Protein AF-0000000084674931 (afdb_homod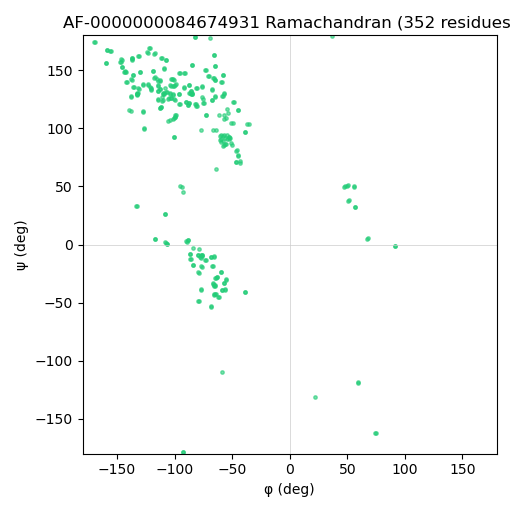imer)

Solvent-accessible surface area (backbone atoms only — not comparable to full-atom values): 19775 Å² total; per-residue (Å²): 137,83,79,75,81,79,80,77,79,79,76,78,77,78,70,77,77,73,72,71,72,77,75,66,44,68,33,16,35,28,36,36,34,29,30,66,87,68,76,39,76,45,56,26,37,37,16,50,64,34,60,64,14,34,34,20,24,38,80,74,41,74,46,77,56,98,91,36,56,27,35,36,28,25,54,46,48,77,73,83,51,84,60,76,46,75,46,63,51,73,48,74,42,74,44,75,43,52,58,90,48,52,42,74,88,72,65,45,65,47,47,81,24,53,21,33,76,46,44,37,20,46,18,70,44,71,44,78,35,61,30,26,50,42,56,32,75,78,49,91,46,42,28,39,42,5,24,56,44,34,42,75,60,40,37,28,38,28,53,83,40,60,44,59,50,39,67,51,58,48,72,72,71,74,73,69,79,111,138,83,80,73,83,80,80,77,78,78,76,78,76,79,69,78,78,75,73,70,71,78,75,68,45,67,33,17,36,28,36,35,34,30,30,66,86,67,75,40,75,44,59,26,35,37,16,50,62,33,58,65,16,35,36,19,24,37,80,73,41,76,47,77,57,98,90,35,56,28,35,35,28,24,57,45,47,87,73,81,49,83,58,75,46,75,45,61,50,72,46,76,42,73,43,76,44,54,58,89,49,52,42,75,89,71,65,45,67,48,47,80,26,54,23,32,75,46,44,38,19,46,19,70,44,69,44,76,34,62,30,27,49,41,57,32,75,76,48,91,46,42,28,38,42,5,24,56,45,34,41,74,60,40,37,28,38,29,52,83,39,60,43,59,52,40,66,50,58,49,73,74,72,75,72,69,80,111

Structure (mmCIF, N/CA/C/O backbone):
data_AF-0000000084674931-model_v1
#
loop_
_entity.id
_entity.type
_entity.pdbx_description
1 polymer 'Putative ATP-dependent zinc protease domain-containing protein'
#
loop_
_atom_site.group_PDB
_atom_site.id
_atom_site.type_symbol
_atom_site.label_atom_id
_atom_site.label_alt_id
_atom_site.label_comp_id
_atom_site.label_asym_id
_atom_site.label_entity_id
_atom_site.label_seq_id
_atom_site.pdbx_PDB_ins_code
_atom_site.Cartn_x
_atom_site.Cartn_y
_atom_site.Cartn_z
_atom_site.occupancy
_atom_site.B_iso_or_equiv
_atom_site.auth_seq_id
_atom_site.auth_comp_id
_atom_site.auth_asym_id
_atom_site.auth_atom_id
_atom_site.pdbx_PDB_model_num
ATOM 1 N N . MET A 1 1 ? 81.812 -22.75 4.973 1 35.44 1 MET A N 1
ATOM 2 C CA . MET A 1 1 ? 80.938 -21.703 4.461 1 35.44 1 MET A CA 1
ATOM 3 C C . MET A 1 1 ? 79.438 -22.141 4.504 1 35.44 1 MET A C 1
ATOM 5 O O . MET A 1 1 ? 79.062 -23.062 3.781 1 35.44 1 MET A O 1
ATOM 9 N N . ARG A 1 2 ? 78.812 -22.281 5.738 1 41.09 2 ARG A N 1
ATOM 10 C CA . ARG A 1 2 ? 77.5 -22.719 6.113 1 41.09 2 ARG A CA 1
ATOM 11 C C . ARG A 1 2 ? 76.438 -21.812 5.496 1 41.09 2 ARG A C 1
ATOM 13 O O . ARG A 1 2 ? 76.438 -20.594 5.715 1 41.09 2 ARG A O 1
ATOM 20 N N . LEU A 1 3 ? 75.938 -22.078 4.32 1 40.91 3 LEU A N 1
ATOM 21 C CA . LEU A 1 3 ? 74.875 -21.375 3.613 1 40.91 3 LEU A CA 1
ATOM 22 C C . LEU A 1 3 ? 73.625 -21.359 4.441 1 40.91 3 LEU A C 1
ATOM 24 O O . LEU A 1 3 ? 73.062 -22.422 4.789 1 40.91 3 LEU A O 1
ATOM 28 N N . LYS A 1 4 ? 73.375 -20.375 5.324 1 52 4 LYS A N 1
ATOM 29 C CA . LYS A 1 4 ? 72.125 -20.156 6.047 1 52 4 LYS A CA 1
ATOM 30 C C . LYS A 1 4 ? 70.938 -20.078 5.082 1 52 4 LYS A C 1
ATOM 32 O O . LYS A 1 4 ? 71 -19.375 4.074 1 52 4 LYS A O 1
ATOM 37 N N . PRO A 1 5 ? 70 -21.062 5.105 1 51.31 5 PRO A N 1
ATOM 38 C CA . PRO A 1 5 ? 68.812 -21 4.25 1 51.31 5 PRO A CA 1
ATOM 39 C C . PRO A 1 5 ? 68 -19.75 4.461 1 51.31 5 PRO A C 1
ATOM 41 O O . PRO A 1 5 ? 67.938 -19.219 5.578 1 51.31 5 PRO A O 1
ATOM 44 N N . PHE A 1 6 ? 67.875 -18.734 3.52 1 53.16 6 PHE A N 1
ATOM 45 C CA . PHE A 1 6 ? 66.938 -17.594 3.488 1 53.16 6 PHE A CA 1
ATOM 46 C C . PHE A 1 6 ? 65.5 -18.062 3.527 1 53.16 6 PHE A C 1
ATOM 48 O O . PHE A 1 6 ? 65.062 -18.859 2.684 1 53.16 6 PHE A O 1
ATOM 55 N N . ALA A 1 7 ? 64.812 -18.156 4.676 1 51.69 7 ALA A N 1
ATOM 56 C CA . ALA A 1 7 ? 63.344 -18.375 4.84 1 51.69 7 ALA A CA 1
ATOM 57 C C . ALA A 1 7 ? 62.531 -17.359 4.035 1 51.69 7 ALA A C 1
ATOM 59 O O . ALA A 1 7 ? 62.656 -16.156 4.246 1 51.69 7 ALA A O 1
ATOM 60 N N . LEU A 1 8 ? 62.156 -17.672 2.812 1 53.72 8 LEU A N 1
ATOM 61 C CA . LEU A 1 8 ? 61.219 -16.875 2.033 1 53.72 8 LEU A CA 1
ATOM 62 C C . LEU A 1 8 ? 59.906 -16.656 2.801 1 53.72 8 LEU A C 1
ATOM 64 O O . LEU A 1 8 ? 59.25 -17.625 3.184 1 53.72 8 LEU A O 1
ATOM 68 N N . LEU A 1 9 ? 59.75 -15.57 3.521 1 55.53 9 LEU A N 1
ATOM 69 C CA . LEU A 1 9 ? 58.5 -15.141 4.113 1 55.53 9 LEU A CA 1
ATOM 70 C C . LEU A 1 9 ? 57.406 -15.039 3.055 1 55.53 9 LEU A C 1
ATOM 72 O O . LEU A 1 9 ? 57.5 -14.227 2.135 1 55.53 9 LEU A O 1
ATOM 76 N N . PHE A 1 10 ? 56.625 -16.141 2.816 1 56.44 10 PHE A N 1
ATOM 77 C CA . PHE A 1 10 ? 55.406 -16.094 2.02 1 56.44 10 PHE A CA 1
ATOM 78 C C . PHE A 1 10 ? 54.406 -15.125 2.633 1 56.44 10 PHE A C 1
ATOM 80 O O . PHE A 1 10 ? 53.906 -15.352 3.734 1 56.44 10 PHE A O 1
ATOM 87 N N . SER A 1 11 ? 54.406 -13.867 2.27 1 59.03 11 SER A N 1
ATOM 88 C CA . SER A 1 11 ? 53.344 -12.93 2.613 1 59.03 11 SER A CA 1
ATOM 89 C C . SER A 1 11 ? 52 -13.391 2.051 1 59.03 11 SER A C 1
ATOM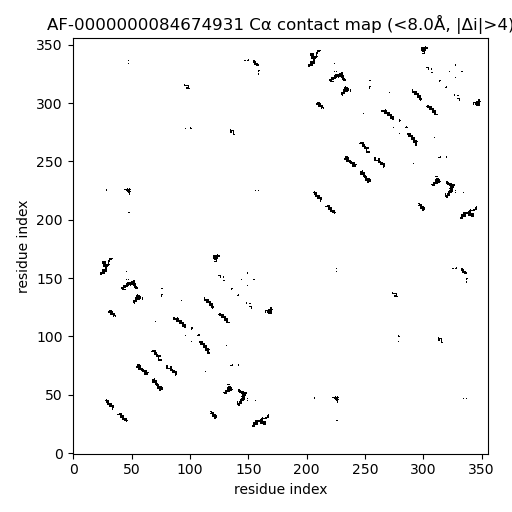 91 O O . SER A 1 11 ? 51.844 -13.492 0.833 1 59.03 11 SER A O 1
ATOM 93 N N . PHE A 1 12 ? 51.219 -14.102 2.861 1 57.84 12 PHE A N 1
ATOM 94 C CA . PHE A 1 12 ? 49.812 -14.352 2.545 1 57.84 12 PHE A CA 1
ATOM 95 C C . PHE A 1 12 ? 49.062 -13.039 2.309 1 57.84 12 PHE A C 1
ATOM 97 O O . PHE A 1 12 ? 48.844 -12.266 3.242 1 57.84 12 PHE A O 1
ATOM 104 N N . SER A 1 13 ? 49.062 -12.484 1.083 1 58.47 13 SER A N 1
ATOM 105 C CA . SER A 1 13 ? 48.188 -11.391 0.732 1 58.47 13 SER A CA 1
ATOM 106 C C . SER A 1 13 ? 46.719 -11.773 0.956 1 58.47 13 SER A C 1
ATOM 108 O O . SER A 1 13 ? 46.188 -12.648 0.267 1 58.47 13 SER A O 1
ATOM 110 N N . LEU A 1 14 ? 46.125 -11.633 2.145 1 57.88 14 LEU A N 1
ATOM 111 C CA . LEU A 1 14 ? 44.688 -11.68 2.336 1 57.88 14 LEU A CA 1
ATOM 112 C C . LEU A 1 14 ? 43.969 -10.742 1.358 1 57.88 14 LEU A C 1
ATOM 114 O O . LEU A 1 14 ? 44.062 -9.523 1.486 1 57.88 14 LEU A O 1
ATOM 118 N N . LEU A 1 15 ? 43.688 -11.195 0.167 1 58.41 15 LEU A N 1
ATOM 119 C CA . LEU A 1 15 ? 42.781 -10.438 -0.672 1 58.41 15 LEU A CA 1
ATOM 120 C C . LEU A 1 15 ? 41.469 -10.203 0.044 1 58.41 15 LEU A C 1
ATOM 122 O O . LEU A 1 15 ? 40.812 -11.156 0.481 1 58.41 15 LEU A O 1
ATOM 126 N N . PRO A 1 16 ? 41.156 -9.031 0.469 1 58.34 16 PRO A N 1
ATOM 127 C CA . PRO A 1 16 ? 39.781 -8.836 0.97 1 58.34 16 PRO A CA 1
ATOM 128 C C . PRO A 1 16 ? 38.719 -9.336 -0.007 1 58.34 16 PRO A C 1
ATOM 130 O O . PRO A 1 16 ? 38.75 -9 -1.194 1 58.34 16 PRO A O 1
ATOM 133 N N . GLY A 1 17 ? 38.094 -10.492 0.25 1 54.66 17 GLY A N 1
ATOM 134 C CA . GLY A 1 17 ? 36.875 -10.82 -0.483 1 54.66 17 GLY A CA 1
ATOM 135 C C . GLY A 1 17 ? 35.906 -9.672 -0.565 1 54.66 17 GLY A C 1
ATOM 136 O O . GLY A 1 17 ? 35.281 -9.312 0.433 1 54.66 17 GLY A O 1
ATOM 137 N N . LEU A 1 18 ? 36.031 -8.773 -1.392 1 53.25 18 LEU A N 1
ATOM 138 C CA . LEU A 1 18 ? 34.938 -7.84 -1.694 1 53.25 18 LEU A CA 1
ATOM 139 C C . LEU A 1 18 ? 33.625 -8.578 -1.908 1 53.25 18 LEU A C 1
ATOM 141 O O . LEU A 1 18 ? 33.438 -9.203 -2.953 1 53.25 18 LEU A O 1
ATOM 145 N N . SER A 1 19 ? 33.031 -9.117 -0.877 1 52.94 19 SER A N 1
ATOM 146 C CA . SER A 1 19 ? 31.641 -9.523 -1.06 1 52.94 19 SER A CA 1
ATOM 147 C C . SER A 1 19 ? 30.844 -8.438 -1.772 1 52.94 19 SER A C 1
ATOM 149 O O . SER A 1 19 ? 30.609 -7.363 -1.217 1 52.94 19 SER A O 1
ATOM 151 N N . LEU A 1 20 ? 30.984 -8.305 -2.988 1 52.28 20 LEU A N 1
ATOM 152 C CA . LEU A 1 20 ? 30.109 -7.418 -3.752 1 52.28 20 LEU A CA 1
ATOM 153 C C . LEU A 1 20 ? 28.656 -7.59 -3.322 1 52.28 20 LEU A C 1
ATOM 155 O O . LEU A 1 20 ? 28.031 -8.609 -3.621 1 52.28 20 LEU A O 1
ATOM 159 N N . ALA A 1 21 ? 28.281 -7.148 -2.189 1 59.19 21 ALA A N 1
ATOM 160 C CA . ALA A 1 21 ? 26.859 -7.109 -1.867 1 59.19 21 ALA A CA 1
ATOM 161 C C . ALA A 1 21 ? 26.031 -6.742 -3.094 1 59.19 21 ALA A C 1
ATOM 163 O O . ALA A 1 21 ? 26.297 -5.734 -3.752 1 59.19 21 ALA A O 1
ATOM 164 N N . ALA A 1 22 ? 25.375 -7.758 -3.697 1 68.06 22 ALA A N 1
ATOM 165 C CA . ALA A 1 22 ? 24.531 -7.547 -4.871 1 68.06 22 ALA A CA 1
ATOM 166 C C . ALA A 1 22 ? 23.641 -6.324 -4.695 1 68.06 22 ALA A C 1
ATOM 168 O O . ALA A 1 22 ? 23 -6.16 -3.658 1 68.06 22 ALA A O 1
ATOM 169 N N . GLU A 1 23 ? 23.812 -5.387 -5.438 1 89.06 23 GLU A N 1
ATOM 170 C CA . GLU A 1 23 ? 23.078 -4.125 -5.434 1 89.06 23 GLU A CA 1
ATOM 171 C C . GLU A 1 23 ? 21.578 -4.348 -5.637 1 89.06 23 GLU A C 1
ATOM 173 O O . GLU A 1 23 ? 21.172 -5.176 -6.457 1 89.06 23 GLU A O 1
ATOM 178 N N . LYS A 1 24 ? 20.75 -3.816 -4.789 1 95.75 24 LYS A N 1
ATOM 179 C CA . LYS A 1 24 ? 19.297 -3.889 -4.902 1 95.75 24 LYS A CA 1
ATOM 180 C C . LYS A 1 24 ? 18.812 -3.285 -6.219 1 95.75 24 LYS A C 1
ATOM 182 O O . LYS A 1 24 ? 19.469 -2.395 -6.773 1 95.75 24 LYS A O 1
ATOM 187 N N . THR A 1 25 ? 17.797 -3.822 -6.738 1 97.44 25 THR A N 1
ATOM 188 C CA . THR A 1 25 ? 17.219 -3.334 -7.988 1 97.44 25 THR A CA 1
ATOM 189 C C . THR A 1 25 ? 16.125 -2.311 -7.711 1 97.44 25 THR A C 1
ATOM 191 O O . THR A 1 25 ? 15.266 -2.525 -6.844 1 97.44 25 THR A O 1
ATOM 194 N N . VAL A 1 26 ? 16.125 -1.196 -8.445 1 98.25 26 VAL A N 1
ATOM 195 C CA . VAL A 1 26 ? 15.078 -0.183 -8.344 1 98.25 26 VAL A CA 1
ATOM 196 C C . VAL A 1 26 ? 13.93 -0.523 -9.281 1 98.25 26 VAL A C 1
ATOM 198 O O . VAL A 1 26 ? 14.133 -0.685 -10.492 1 98.25 26 VAL A O 1
ATOM 201 N N . TYR A 1 27 ? 12.758 -0.667 -8.758 1 98.88 27 TYR A N 1
ATOM 202 C CA . TYR A 1 27 ? 11.516 -0.877 -9.5 1 98.88 27 TYR A CA 1
ATOM 203 C C . TYR A 1 27 ? 10.602 0.336 -9.383 1 98.88 27 TYR A C 1
ATOM 205 O O . TYR A 1 27 ? 10.781 1.178 -8.5 1 98.88 27 TYR A O 1
ATOM 213 N N . GLY A 1 28 ? 9.633 0.435 -10.352 1 98.88 28 GLY A N 1
ATOM 214 C CA . GLY A 1 28 ? 8.625 1.478 -10.289 1 98.88 28 GLY A CA 1
ATOM 215 C C . GLY A 1 28 ? 7.359 1.038 -9.578 1 98.88 28 GLY A C 1
ATOM 216 O O . GLY A 1 28 ? 7.281 -0.086 -9.078 1 98.88 28 GLY A O 1
ATOM 217 N N . LEU A 1 29 ? 6.395 1.889 -9.5 1 98.88 29 LEU A N 1
ATOM 218 C CA . LEU A 1 29 ? 5.109 1.637 -8.859 1 98.88 29 LEU A CA 1
ATOM 219 C C . LEU A 1 29 ? 4.422 0.426 -9.477 1 98.88 29 LEU A C 1
ATOM 221 O O . LEU A 1 29 ? 3.684 -0.29 -8.797 1 98.88 29 LEU A O 1
ATOM 225 N N . ASN A 1 30 ? 4.672 0.283 -10.742 1 98.81 30 ASN A N 1
ATOM 226 C CA . ASN A 1 30 ? 4.156 -0.852 -11.5 1 98.81 30 ASN A CA 1
ATOM 227 C C . ASN A 1 30 ? 5.258 -1.532 -12.305 1 98.81 30 ASN A C 1
ATOM 229 O O . ASN A 1 30 ? 6.203 -0.877 -12.75 1 98.81 30 ASN A O 1
ATOM 233 N N . GLU A 1 31 ? 5.094 -2.789 -12.461 1 98.94 31 GLU A N 1
ATOM 234 C CA . GLU A 1 31 ? 6.059 -3.564 -13.242 1 98.94 31 GLU A CA 1
ATOM 235 C C . GLU A 1 31 ? 5.371 -4.695 -14 1 98.94 31 GLU A C 1
ATOM 237 O O . GLU A 1 31 ? 4.324 -5.191 -13.578 1 98.94 31 GLU A O 1
ATOM 242 N N . TYR A 1 32 ? 5.961 -5.074 -15.086 1 98.69 32 TYR A N 1
ATOM 243 C CA . TYR A 1 32 ? 5.559 -6.324 -15.719 1 98.69 32 TYR A CA 1
ATOM 244 C C . TYR A 1 32 ? 6.121 -7.527 -14.969 1 98.69 32 TYR A C 1
ATOM 246 O O . TYR A 1 32 ? 7.285 -7.523 -14.555 1 98.69 32 TYR A O 1
ATOM 254 N N . VAL A 1 33 ? 5.246 -8.477 -14.805 1 98.5 33 VAL A N 1
ATOM 255 C CA . VAL A 1 33 ? 5.637 -9.688 -14.086 1 98.5 33 VAL A CA 1
ATOM 256 C C . VAL A 1 33 ? 5.219 -10.922 -14.883 1 98.5 33 VAL A C 1
ATOM 258 O O . VAL A 1 33 ? 4.109 -10.977 -15.422 1 98.5 33 VAL A O 1
ATOM 261 N N . SER A 1 34 ? 6.117 -11.828 -14.984 1 97.62 34 SER A N 1
ATOM 262 C CA . SER A 1 34 ? 5.785 -13.133 -15.547 1 97.62 34 SER A CA 1
ATOM 263 C C . SER A 1 34 ? 5.559 -14.172 -14.445 1 97.62 34 SER A C 1
ATOM 265 O O . SER A 1 34 ? 6.375 -14.297 -13.531 1 97.62 34 SER A O 1
ATOM 267 N N . LEU A 1 35 ? 4.406 -14.766 -14.516 1 95.69 35 LEU A N 1
ATOM 268 C CA . LEU A 1 35 ? 4.086 -15.922 -13.688 1 95.69 35 LEU A CA 1
ATOM 269 C C . LEU A 1 35 ? 4.234 -17.219 -14.492 1 95.69 35 LEU A C 1
ATOM 271 O O . LEU A 1 35 ? 3.262 -17.703 -15.062 1 95.69 35 LEU A O 1
ATOM 275 N N . SER A 1 36 ? 5.391 -17.766 -14.398 1 89.12 36 SER A N 1
ATOM 276 C CA . SER A 1 36 ? 5.73 -18.875 -15.273 1 89.12 36 SER A CA 1
ATOM 277 C C . SER A 1 36 ? 4.848 -20.094 -14.992 1 89.12 36 SER A C 1
ATOM 279 O O . SER A 1 36 ? 4.441 -20.797 -15.914 1 89.12 36 SER A O 1
ATOM 281 N N . ASP A 1 37 ? 4.516 -20.281 -13.758 1 88.62 37 ASP A N 1
ATOM 282 C CA . ASP A 1 37 ? 3.662 -21.406 -13.352 1 88.62 37 ASP A CA 1
ATOM 283 C C . ASP A 1 37 ? 2.305 -21.344 -14.047 1 88.62 37 ASP A C 1
ATOM 285 O O . ASP A 1 37 ? 1.633 -22.359 -14.203 1 88.62 37 ASP A O 1
ATOM 289 N N . LEU A 1 38 ? 1.962 -20.156 -14.438 1 90.38 38 LEU A N 1
ATOM 290 C CA . LEU A 1 38 ? 0.619 -19.953 -14.969 1 90.38 38 LEU A CA 1
ATOM 291 C C . LEU A 1 38 ? 0.672 -19.516 -16.438 1 90.38 38 LEU A C 1
ATOM 293 O O . LEU A 1 38 ? -0.362 -19.203 -17.031 1 90.38 38 LEU A O 1
ATOM 297 N N . ASP A 1 39 ? 1.864 -19.5 -16.969 1 88.75 39 ASP A N 1
ATOM 298 C CA . ASP A 1 39 ? 2.057 -19 -18.328 1 88.75 39 ASP A CA 1
ATOM 299 C C . ASP A 1 39 ? 1.352 -17.656 -18.531 1 88.75 39 ASP A C 1
ATOM 301 O O . ASP A 1 39 ? 0.581 -17.484 -19.484 1 88.75 39 ASP A O 1
ATOM 305 N N . LEU A 1 40 ? 1.591 -16.734 -17.625 1 91.12 40 LEU A N 1
ATOM 306 C CA . LEU A 1 40 ? 0.905 -15.445 -17.578 1 91.12 40 LEU A CA 1
ATOM 307 C C . LEU A 1 40 ? 1.9 -14.305 -17.391 1 91.12 40 LEU A C 1
ATOM 309 O O . LEU A 1 40 ? 2.842 -14.414 -16.609 1 91.12 40 LEU A O 1
ATOM 313 N N . GLU A 1 41 ? 1.749 -13.312 -18.234 1 95.31 41 GLU A N 1
ATOM 314 C CA . GLU A 1 41 ? 2.434 -12.047 -18 1 95.31 41 GLU A CA 1
ATOM 315 C C . GLU A 1 41 ? 1.439 -10.922 -17.719 1 95.31 41 GLU A C 1
ATOM 317 O O . GLU A 1 41 ? 0.5 -10.711 -18.484 1 95.31 41 GLU A O 1
ATOM 322 N N . VAL A 1 42 ? 1.615 -10.273 -16.609 1 96.5 42 VAL A N 1
ATOM 323 C CA . VAL A 1 42 ? 0.661 -9.25 -16.203 1 96.5 42 VAL A CA 1
ATOM 324 C C . VAL A 1 42 ? 1.41 -8.031 -15.68 1 96.5 42 VAL A C 1
ATOM 326 O O . VAL A 1 42 ? 2.602 -8.109 -15.367 1 96.5 42 VAL A O 1
ATOM 329 N N . ALA A 1 43 ? 0.659 -6.902 -15.719 1 97.62 43 ALA A N 1
ATOM 330 C CA . ALA A 1 43 ? 1.129 -5.746 -14.961 1 97.62 43 ALA A CA 1
ATOM 331 C C . ALA A 1 43 ? 0.771 -5.867 -13.484 1 97.62 43 ALA A C 1
ATOM 333 O O . ALA A 1 43 ? -0.345 -6.266 -13.141 1 97.62 43 ALA A O 1
ATOM 334 N N . ALA A 1 44 ? 1.731 -5.57 -12.641 1 98.75 44 ALA A N 1
ATOM 335 C CA . ALA A 1 44 ? 1.547 -5.633 -11.195 1 98.75 44 ALA A CA 1
ATOM 336 C C . ALA A 1 44 ? 1.75 -4.262 -10.562 1 98.75 44 ALA A C 1
ATOM 338 O O . ALA A 1 44 ? 2.48 -3.424 -11.094 1 98.75 44 ALA A O 1
ATOM 339 N N . LYS A 1 45 ? 1.066 -4.066 -9.516 1 98.94 45 LYS A N 1
ATOM 340 C CA . LYS A 1 45 ? 1.334 -2.92 -8.656 1 98.94 45 LYS A CA 1
ATOM 341 C C . LYS A 1 45 ? 2.242 -3.307 -7.492 1 98.94 45 LYS A C 1
ATOM 343 O O . LYS A 1 45 ? 2.051 -4.352 -6.867 1 98.94 45 LYS A O 1
ATOM 348 N N . LEU A 1 46 ? 3.307 -2.564 -7.273 1 98.94 46 LEU A N 1
ATOM 349 C CA . LEU A 1 46 ? 4.191 -2.803 -6.137 1 98.94 46 LEU A CA 1
ATOM 350 C C . LEU A 1 46 ? 3.713 -2.041 -4.906 1 98.94 46 LEU A C 1
ATOM 352 O O . LEU A 1 46 ? 3.627 -0.811 -4.926 1 98.94 46 LEU A O 1
ATOM 356 N N . ASP A 1 47 ? 3.436 -2.756 -3.906 1 98.88 47 ASP A N 1
ATOM 357 C CA . ASP A 1 47 ? 2.736 -2.244 -2.73 1 98.88 47 ASP A CA 1
ATOM 358 C C . ASP A 1 47 ? 3.516 -2.545 -1.453 1 98.88 47 ASP A C 1
ATOM 360 O O . ASP A 1 47 ? 3.336 -3.602 -0.844 1 98.88 47 ASP A O 1
ATOM 364 N N . THR A 1 48 ? 4.219 -1.551 -0.984 1 98.94 48 THR A N 1
ATOM 365 C CA . THR A 1 48 ? 4.973 -1.724 0.254 1 98.94 48 THR A CA 1
ATOM 366 C C . THR A 1 48 ? 4.031 -1.742 1.457 1 98.94 48 THR A C 1
ATOM 368 O O . THR A 1 48 ? 4.426 -2.145 2.553 1 98.94 48 THR A O 1
ATOM 371 N N . GLY A 1 49 ? 2.781 -1.358 1.326 1 98.44 49 GLY A N 1
ATOM 372 C CA . GLY A 1 49 ? 1.822 -1.324 2.42 1 98.44 49 GLY A CA 1
ATOM 373 C C . GLY A 1 49 ? 1.16 -2.666 2.676 1 98.44 49 GLY A C 1
ATOM 374 O O . GLY A 1 49 ? 0.536 -2.867 3.719 1 98.44 49 GLY A O 1
ATOM 375 N N . ALA A 1 50 ? 1.269 -3.471 1.732 1 98.31 50 ALA A N 1
ATOM 376 C CA . ALA A 1 50 ? 0.721 -4.816 1.874 1 98.31 50 ALA A CA 1
ATOM 377 C C . ALA A 1 50 ? 1.82 -5.828 2.191 1 98.31 50 ALA A C 1
ATOM 379 O O . ALA A 1 50 ? 2.83 -5.898 1.484 1 98.31 50 ALA A O 1
ATOM 380 N N . LYS A 1 51 ? 1.648 -6.594 3.197 1 97.75 51 LYS A N 1
ATOM 381 C CA . LYS A 1 51 ? 2.643 -7.602 3.557 1 97.75 51 LYS A CA 1
ATOM 382 C 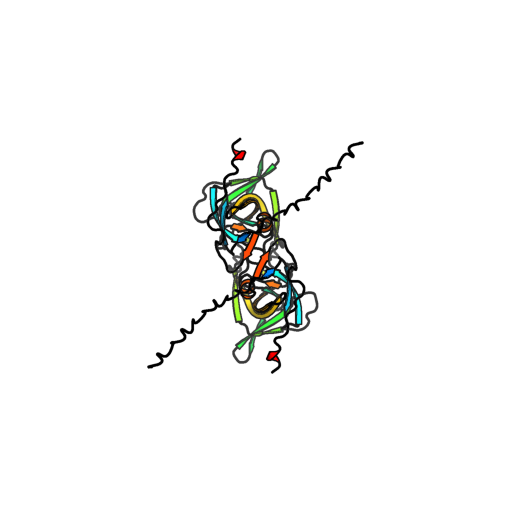C . LYS A 1 51 ? 2.709 -8.711 2.508 1 97.75 51 LYS A C 1
ATOM 384 O O . LYS A 1 51 ? 3.783 -9.016 1.985 1 97.75 51 LYS A O 1
ATOM 389 N N . THR A 1 52 ? 1.541 -9.297 2.191 1 97.62 52 THR A N 1
ATOM 390 C CA . THR A 1 52 ? 1.469 -10.422 1.27 1 97.62 52 THR A CA 1
ATOM 391 C C . THR A 1 52 ? 1.017 -9.969 -0.114 1 97.62 52 THR A C 1
ATOM 393 O O . THR A 1 52 ? 0.184 -9.062 -0.233 1 97.62 52 THR A O 1
ATOM 396 N N . ALA A 1 53 ? 1.578 -10.555 -1.117 1 98.69 53 ALA A N 1
ATOM 397 C CA . ALA A 1 53 ? 1.122 -10.328 -2.486 1 98.69 53 ALA A CA 1
ATOM 398 C C . ALA A 1 53 ? -0.29 -10.867 -2.691 1 98.69 53 ALA A C 1
ATOM 400 O O . ALA A 1 53 ? -0.789 -11.641 -1.871 1 98.69 53 ALA A O 1
ATOM 401 N N . SER A 1 54 ? -0.927 -10.414 -3.754 1 98.69 54 SER A N 1
ATOM 402 C CA . SER A 1 54 ? -2.285 -10.852 -4.055 1 98.69 54 SER A CA 1
ATOM 403 C C . SER A 1 54 ? -2.486 -11.039 -5.555 1 98.69 54 SER A C 1
ATOM 405 O O . SER A 1 54 ? -1.996 -10.242 -6.355 1 98.69 54 SER A O 1
ATOM 407 N N . LEU A 1 55 ? -3.189 -12.062 -5.902 1 97.94 55 LEU A N 1
ATOM 408 C CA . LEU A 1 55 ? -3.549 -12.359 -7.285 1 97.94 55 LEU A CA 1
ATOM 409 C C . LEU A 1 55 ? -5.062 -12.406 -7.457 1 97.94 55 LEU A C 1
ATOM 411 O O . LEU A 1 55 ? -5.762 -13.016 -6.645 1 97.94 55 LEU A O 1
ATOM 415 N N . SER A 1 56 ? -5.5 -11.766 -8.508 1 97.25 56 SER A N 1
ATOM 416 C CA . SER A 1 56 ? -6.934 -11.742 -8.797 1 97.25 56 SER A CA 1
ATOM 417 C C . SER A 1 56 ? -7.445 -13.125 -9.172 1 97.25 56 SER A C 1
ATOM 419 O O . SER A 1 56 ? -6.953 -13.742 -10.117 1 97.25 56 SER A O 1
ATOM 421 N N . ALA A 1 57 ? -8.43 -13.531 -8.43 1 96.75 57 ALA A N 1
ATOM 422 C CA . ALA A 1 57 ? -9 -14.867 -8.625 1 96.75 57 ALA A CA 1
ATOM 423 C C . ALA A 1 57 ? -10.492 -14.875 -8.328 1 96.75 57 ALA A C 1
ATOM 425 O O . ALA A 1 57 ? -11 -13.992 -7.641 1 96.75 57 ALA A O 1
ATOM 426 N N . ARG A 1 58 ? -11.164 -15.828 -8.891 1 95.56 58 ARG A N 1
ATOM 427 C CA . ARG A 1 58 ? -12.578 -16.062 -8.641 1 95.56 58 ARG A CA 1
ATOM 428 C C . ARG A 1 58 ? -12.867 -17.547 -8.469 1 95.56 58 ARG A C 1
ATOM 430 O O . ARG A 1 58 ? -12.008 -18.391 -8.758 1 95.56 58 ARG A O 1
ATOM 437 N N . ASP A 1 59 ? -14.055 -17.828 -7.816 1 95.62 59 ASP A N 1
ATOM 438 C CA . ASP A 1 59 ? -14.477 -19.203 -7.57 1 95.62 59 ASP A CA 1
ATOM 439 C C . ASP A 1 59 ? -13.406 -19.984 -6.805 1 95.62 59 ASP A C 1
ATOM 441 O O . ASP A 1 59 ? -13.031 -21.078 -7.199 1 95.62 59 ASP A O 1
ATOM 445 N N . ILE A 1 60 ? -12.961 -19.406 -5.766 1 97.62 60 ILE A N 1
ATOM 446 C CA . ILE A 1 60 ? -11.883 -19.953 -4.953 1 97.62 60 ILE A CA 1
ATOM 447 C C . ILE A 1 60 ? -12.438 -21.016 -3.996 1 97.62 60 ILE A C 1
ATOM 449 O O . ILE A 1 60 ? -13.281 -20.703 -3.148 1 97.62 60 ILE A O 1
ATOM 453 N N . GLU A 1 61 ? -11.914 -22.266 -4.109 1 98.5 61 GLU A N 1
ATOM 454 C CA . GLU A 1 61 ? -12.43 -23.359 -3.293 1 98.5 61 GLU A CA 1
ATOM 455 C C . GLU A 1 61 ? -11.297 -24.203 -2.723 1 98.5 61 GLU A C 1
ATOM 457 O O . GLU A 1 61 ? -10.367 -24.578 -3.447 1 98.5 61 GLU A O 1
ATOM 462 N N . ARG A 1 62 ? -11.406 -24.516 -1.488 1 98.5 62 ARG A N 1
ATOM 463 C CA . ARG A 1 62 ? -10.453 -25.438 -0.882 1 98.5 62 ARG A CA 1
ATOM 464 C C . ARG A 1 62 ? -10.938 -26.875 -0.985 1 98.5 62 ARG A C 1
ATOM 466 O O . ARG A 1 62 ? -12.141 -27.125 -0.926 1 98.5 62 ARG A O 1
ATOM 473 N N . PHE A 1 63 ? -10 -27.75 -1.103 1 98.56 63 PHE A N 1
ATOM 474 C CA . PHE A 1 63 ? -10.344 -29.172 -1.146 1 98.56 63 PHE A CA 1
ATOM 475 C C . PHE A 1 63 ? -9.164 -30.031 -0.694 1 98.56 63 PHE A C 1
ATOM 477 O O . PHE A 1 63 ? -8.055 -29.516 -0.513 1 98.56 63 PHE A O 1
ATOM 484 N N . LYS A 1 64 ? -9.43 -31.281 -0.429 1 98.5 64 LYS A N 1
ATOM 485 C CA . LYS A 1 64 ? -8.391 -32.219 0.001 1 98.5 64 LYS A CA 1
ATOM 486 C C . LYS A 1 64 ? -7.938 -33.094 -1.155 1 98.5 64 LYS A C 1
ATOM 488 O O . LYS A 1 64 ? -8.75 -33.562 -1.96 1 98.5 64 LYS A O 1
ATOM 493 N N . ARG A 1 65 ? -6.691 -33.281 -1.269 1 97.88 65 ARG A N 1
ATOM 494 C CA . ARG A 1 65 ? -6.062 -34.219 -2.191 1 97.88 65 ARG A CA 1
ATOM 495 C C . ARG A 1 65 ? -4.895 -34.938 -1.526 1 97.88 65 ARG A C 1
ATOM 497 O O . ARG A 1 65 ? -3.928 -34.312 -1.1 1 97.88 65 ARG A O 1
ATOM 504 N N . ASP A 1 66 ? -5.059 -36.375 -1.37 1 97 66 ASP A N 1
ATOM 505 C CA . ASP A 1 66 ? -4.023 -37.219 -0.775 1 97 66 ASP A CA 1
ATOM 506 C C . ASP A 1 66 ? -3.662 -36.719 0.627 1 97 66 ASP A C 1
ATOM 508 O O . ASP A 1 66 ? -2.482 -36.594 0.956 1 97 66 ASP A O 1
ATOM 512 N N . GLY A 1 67 ? -4.59 -36.188 1.285 1 97.25 67 GLY A N 1
ATOM 513 C CA . GLY A 1 67 ? -4.414 -35.812 2.68 1 97.25 67 GLY A CA 1
ATOM 514 C C . GLY A 1 67 ? -3.928 -34.375 2.859 1 97.25 67 GLY A C 1
ATOM 515 O O . GLY A 1 67 ? -3.795 -33.906 3.986 1 97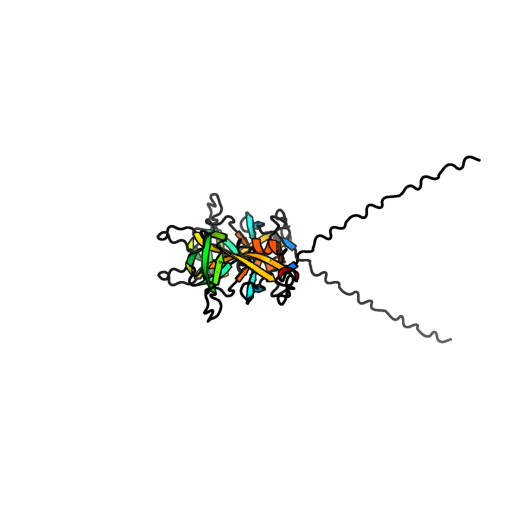.25 67 GLY A O 1
ATOM 516 N N . GLU A 1 68 ? -3.727 -33.75 1.707 1 98.12 68 GLU A N 1
ATOM 517 C CA . GLU A 1 68 ? -3.256 -32.375 1.758 1 98.12 68 GLU A CA 1
ATOM 518 C C . GLU A 1 68 ? -4.348 -31.391 1.322 1 98.12 68 GLU A C 1
ATOM 520 O O . GLU A 1 68 ? -5.238 -31.766 0.554 1 98.12 68 GLU A O 1
ATOM 525 N N . THR A 1 69 ? -4.266 -30.203 1.871 1 98.69 69 THR A N 1
ATOM 526 C CA . THR A 1 69 ? -5.238 -29.188 1.478 1 98.69 69 THR A CA 1
ATOM 527 C C . THR A 1 69 ? -4.777 -28.453 0.22 1 98.69 69 THR A C 1
ATOM 529 O O . THR A 1 69 ? -3.617 -28.047 0.122 1 98.69 69 THR A O 1
ATOM 532 N N . TRP A 1 70 ? -5.684 -28.344 -0.703 1 98.88 70 TRP A N 1
ATOM 533 C CA . TRP A 1 70 ? -5.465 -27.688 -1.98 1 98.88 70 TRP A CA 1
ATOM 534 C C . TRP A 1 70 ? -6.484 -26.562 -2.193 1 98.88 70 TRP A C 1
ATOM 536 O O . TRP A 1 70 ? -7.461 -26.453 -1.449 1 98.88 70 TRP A O 1
ATOM 546 N N . VAL A 1 71 ? -6.199 -25.703 -3.16 1 98.81 71 VAL A N 1
ATOM 547 C CA . VAL A 1 71 ? -7.145 -24.672 -3.584 1 98.81 71 VAL A CA 1
ATOM 548 C C . VAL A 1 71 ? -7.34 -24.75 -5.098 1 98.81 71 VAL A C 1
ATOM 550 O O . VAL A 1 71 ? -6.387 -24.969 -5.844 1 98.81 71 VAL A O 1
ATOM 553 N N . ARG A 1 72 ? -8.555 -24.609 -5.492 1 98.38 72 ARG A N 1
ATOM 554 C CA . ARG A 1 72 ? -8.945 -24.469 -6.895 1 98.38 72 ARG A CA 1
ATOM 555 C C . ARG A 1 72 ? -9.539 -23.094 -7.172 1 98.38 72 ARG A C 1
ATOM 557 O O . ARG A 1 72 ? -10.32 -22.578 -6.371 1 98.38 72 ARG A O 1
ATOM 564 N N . PHE A 1 73 ? -9.164 -22.516 -8.242 1 97.12 73 PHE A N 1
ATOM 565 C CA . PHE A 1 73 ? -9.641 -21.188 -8.57 1 97.12 73 PHE A CA 1
ATOM 566 C C . PHE A 1 73 ? -9.5 -20.906 -10.062 1 97.12 73 PHE A C 1
ATOM 568 O O . PHE A 1 73 ? -8.898 -21.688 -10.789 1 97.12 73 PHE A O 1
ATOM 575 N N . TYR A 1 74 ? -10.148 -19.812 -10.492 1 95.5 74 TYR A N 1
ATOM 576 C CA . TYR A 1 74 ? -9.977 -19.219 -11.82 1 95.5 74 TYR A CA 1
ATOM 577 C C . TYR A 1 74 ? -9.32 -17.859 -11.727 1 95.5 74 TYR A C 1
ATOM 579 O O . TYR A 1 74 ? -9.531 -17.125 -10.766 1 95.5 74 TYR A O 1
ATOM 587 N N . LEU A 1 75 ? -8.422 -17.578 -12.68 1 94.88 75 LEU A N 1
ATOM 588 C CA . LEU A 1 75 ? -7.906 -16.219 -12.727 1 94.88 75 LEU A CA 1
ATOM 589 C C . LEU A 1 75 ? -9.008 -15.219 -13.07 1 94.88 75 LEU A C 1
ATOM 591 O O . LEU A 1 75 ? -9.828 -15.477 -13.953 1 94.88 75 LEU A O 1
ATOM 595 N N . ALA A 1 76 ? -9.117 -14.258 -12.266 1 92.88 76 ALA A N 1
ATOM 596 C CA . ALA A 1 76 ? -10.047 -13.172 -12.562 1 92.88 76 ALA A CA 1
ATOM 597 C C . ALA A 1 76 ? -9.352 -12.031 -13.305 1 92.88 76 ALA A C 1
ATOM 599 O O . ALA A 1 76 ? -9.32 -10.898 -12.82 1 92.88 76 ALA A O 1
ATOM 600 N N . ILE A 1 77 ? -8.602 -12.445 -14.242 1 88 77 ILE A N 1
ATOM 601 C CA . ILE A 1 77 ? -7.906 -11.516 -15.125 1 88 77 ILE A CA 1
ATOM 602 C C . ILE A 1 77 ? -8.547 -11.539 -16.516 1 88 77 ILE A C 1
ATOM 604 O O . ILE A 1 77 ? -8.742 -12.609 -17.094 1 88 77 ILE A O 1
ATOM 608 N N . ASP A 1 78 ? -8.742 -10.328 -17 1 73.12 78 ASP A N 1
ATOM 609 C CA . ASP A 1 78 ? -9.422 -10.289 -18.297 1 73.12 78 ASP A CA 1
ATOM 610 C C . ASP A 1 78 ? -10.484 -11.383 -18.391 1 73.12 78 ASP A C 1
ATOM 612 O O . ASP A 1 78 ? -10.664 -12.164 -17.453 1 73.12 78 ASP A O 1
ATOM 616 N N . ASP A 1 79 ? -11.102 -11.391 -19.453 1 57.91 79 ASP A N 1
ATOM 617 C CA . ASP A 1 79 ? -12.211 -12.305 -19.656 1 57.91 79 ASP A CA 1
ATOM 618 C C . ASP A 1 79 ? -11.773 -13.758 -19.5 1 57.91 79 ASP A C 1
ATOM 620 O O . ASP A 1 79 ? -10.578 -14.039 -19.359 1 57.91 79 ASP A O 1
ATOM 624 N N . ALA A 1 80 ? -11.633 -14.656 -20.203 1 56.59 80 ALA A N 1
ATOM 625 C CA . ALA A 1 80 ? -11.961 -16.062 -20.406 1 56.59 80 ALA A CA 1
ATOM 626 C C . ALA A 1 80 ? -10.852 -16.969 -19.891 1 56.59 80 ALA A C 1
ATOM 628 O O . ALA A 1 80 ? -9.758 -17 -20.453 1 56.59 80 ALA A O 1
ATOM 629 N N . HIS A 1 81 ? -10.352 -16.719 -18.484 1 65.94 81 HIS A N 1
ATOM 630 C CA . HIS A 1 81 ? -9.617 -17.938 -18.172 1 65.94 81 HIS A CA 1
ATOM 631 C C . HIS A 1 81 ? -10.57 -19.078 -17.828 1 65.94 81 HIS A C 1
ATOM 633 O O . HIS A 1 81 ? -11.25 -19.047 -16.812 1 65.94 81 HIS A O 1
ATOM 639 N N . ALA A 1 82 ? -10.75 -19.828 -18.812 1 73.69 82 ALA A N 1
ATOM 640 C CA . ALA A 1 82 ? -11.836 -20.797 -18.828 1 73.69 82 ALA A CA 1
ATOM 641 C C . ALA A 1 82 ? -11.43 -22.078 -18.109 1 73.69 82 ALA A C 1
ATOM 643 O O . ALA A 1 82 ? -12.273 -22.922 -17.797 1 73.69 82 ALA A O 1
ATOM 644 N N . HIS A 1 83 ? -10.039 -22.094 -17.625 1 89 83 HIS A N 1
ATOM 645 C CA . HIS A 1 83 ? -9.68 -23.359 -16.984 1 89 83 HIS A CA 1
ATOM 646 C C . HIS A 1 83 ? -9.305 -23.141 -15.523 1 89 83 HIS A C 1
ATOM 648 O O . HIS A 1 83 ? -8.633 -22.156 -15.188 1 89 83 HIS A O 1
ATOM 654 N N . PRO A 1 84 ? -9.664 -24.047 -14.711 1 93.56 84 PRO A N 1
ATOM 655 C CA . PRO A 1 84 ? -9.32 -23.922 -13.289 1 93.56 84 PRO A CA 1
ATOM 656 C C . PRO A 1 84 ? -7.84 -24.188 -13.023 1 93.56 84 PRO A C 1
ATOM 658 O O . PRO A 1 84 ? -7.207 -24.969 -13.734 1 93.56 84 PRO A O 1
ATOM 661 N N . ILE A 1 85 ? -7.289 -23.578 -12.023 1 95.88 85 ILE A N 1
ATOM 662 C CA . ILE A 1 85 ? -5.934 -23.781 -11.523 1 95.88 85 ILE A CA 1
ATOM 663 C C . ILE A 1 85 ? -5.988 -24.422 -10.133 1 95.88 85 ILE A C 1
ATOM 665 O O . ILE A 1 85 ? -6.805 -24.031 -9.297 1 95.88 85 ILE A O 1
ATOM 669 N N . GLU A 1 86 ? -5.207 -25.391 -9.938 1 97.88 86 GLU A N 1
ATOM 670 C CA . GLU A 1 86 ? -5.102 -26.047 -8.633 1 97.88 86 GLU A CA 1
ATOM 671 C C . GLU A 1 86 ? -3.682 -25.969 -8.086 1 97.88 86 GLU A C 1
ATOM 673 O O . GLU A 1 86 ? -2.715 -26.172 -8.82 1 97.88 86 GLU A O 1
ATOM 678 N N . ARG A 1 87 ? -3.564 -25.594 -6.848 1 98.19 87 ARG A N 1
ATOM 679 C CA . ARG A 1 87 ? -2.285 -25.484 -6.156 1 98.19 87 ARG A CA 1
ATOM 680 C C . ARG A 1 87 ? -2.408 -25.938 -4.703 1 98.19 87 ARG A C 1
ATOM 682 O O . ARG A 1 87 ? -3.471 -25.797 -4.094 1 98.19 87 ARG A O 1
ATOM 689 N N . PRO A 1 88 ? -1.299 -26.516 -4.156 1 98.56 88 PRO A N 1
ATOM 690 C CA . PRO A 1 88 ? -1.341 -26.75 -2.713 1 98.56 88 PRO A CA 1
ATOM 691 C C . PRO A 1 88 ? -1.548 -25.453 -1.913 1 98.56 88 PRO A C 1
ATOM 693 O O . PRO A 1 88 ? -1.013 -24.406 -2.277 1 98.56 88 PRO A O 1
ATOM 696 N N . LEU A 1 89 ? -2.365 -25.562 -0.88 1 98.88 89 LEU A N 1
ATOM 697 C CA . LEU A 1 89 ? -2.551 -24.438 0.035 1 98.88 89 LEU A CA 1
ATOM 698 C C . LEU A 1 89 ? -1.343 -24.281 0.951 1 98.88 89 LEU A C 1
ATOM 700 O O . LEU A 1 89 ? -0.944 -25.234 1.632 1 98.88 89 LEU A O 1
ATOM 704 N N . ALA A 1 90 ? -0.749 -23.141 0.903 1 98.75 90 ALA A N 1
ATOM 705 C CA . ALA A 1 90 ? 0.374 -22.875 1.803 1 98.75 90 ALA A CA 1
ATOM 706 C C . ALA A 1 90 ? -0.116 -22.516 3.201 1 98.75 90 ALA A C 1
ATOM 708 O O . ALA A 1 90 ? 0.392 -23.031 4.199 1 98.75 90 ALA A O 1
ATOM 709 N N . ARG A 1 91 ? -1.063 -21.609 3.316 1 98.5 91 ARG A N 1
ATOM 710 C CA . ARG A 1 91 ? -1.687 -21.109 4.543 1 98.5 91 ARG A CA 1
ATOM 711 C C . ARG A 1 91 ? -2.908 -20.266 4.23 1 98.5 91 ARG A C 1
ATOM 713 O O . ARG A 1 91 ? -3.258 -20.062 3.062 1 98.5 91 ARG A O 1
ATOM 720 N N . ILE A 1 92 ? -3.582 -19.891 5.316 1 98.31 92 ILE A N 1
ATOM 721 C CA . ILE A 1 92 ? -4.641 -18.891 5.234 1 98.31 92 ILE A CA 1
ATOM 722 C C . ILE A 1 92 ? -4.148 -17.562 5.82 1 98.31 92 ILE A C 1
ATOM 724 O O . ILE A 1 92 ? -3.596 -17.531 6.922 1 98.31 92 ILE A O 1
ATOM 728 N N . SER A 1 93 ? -4.27 -16.578 5.02 1 97.62 93 SER A N 1
ATOM 729 C CA . SER A 1 93 ? -3.902 -15.258 5.516 1 97.62 93 SER A CA 1
ATOM 730 C C . SER A 1 93 ? -5.133 -14.477 5.965 1 97.62 93 SER A C 1
ATOM 732 O O . SER A 1 93 ? -6.18 -14.523 5.312 1 97.62 93 SER A O 1
ATOM 734 N N . LYS A 1 94 ? -5.016 -13.805 7.059 1 95.25 94 LYS A N 1
ATOM 735 C CA . LYS A 1 94 ? -6.07 -12.922 7.551 1 95.25 94 LYS A CA 1
ATOM 736 C C . LYS A 1 94 ? -5.77 -11.461 7.211 1 95.25 94 LYS A C 1
ATOM 738 O O . LYS A 1 94 ? -4.812 -10.883 7.727 1 95.25 94 LYS A O 1
ATOM 743 N N . ILE A 1 95 ? -6.562 -10.938 6.328 1 95.75 95 ILE A N 1
ATOM 744 C CA . ILE A 1 95 ? -6.398 -9.555 5.898 1 95.75 95 ILE A CA 1
ATOM 745 C C . ILE A 1 95 ? -7.332 -8.648 6.699 1 95.75 95 ILE A C 1
ATOM 747 O O . ILE A 1 95 ? -8.555 -8.758 6.586 1 95.75 95 ILE A O 1
ATOM 751 N N . LYS A 1 96 ? -6.773 -7.695 7.383 1 93.56 96 LYS A N 1
ATOM 752 C CA . LYS A 1 96 ? -7.551 -6.793 8.227 1 93.56 96 LYS A CA 1
ATOM 753 C C . LYS A 1 96 ? -8.469 -5.914 7.383 1 93.56 96 LYS A C 1
ATOM 755 O O . LYS A 1 96 ? -8.094 -5.473 6.297 1 93.56 96 LYS A O 1
ATOM 760 N N . ARG A 1 97 ? -9.594 -5.707 7.945 1 91.88 97 ARG A N 1
ATOM 761 C CA . ARG A 1 97 ? -10.547 -4.812 7.305 1 91.88 97 ARG A CA 1
ATOM 762 C C . ARG A 1 97 ? -10.438 -3.398 7.859 1 91.88 97 ARG A C 1
ATOM 764 O O . ARG A 1 97 ? -10.109 -3.211 9.031 1 91.88 97 ARG A O 1
ATOM 771 N N . ARG A 1 98 ? -10.688 -2.422 7.016 1 90 98 ARG A N 1
ATOM 772 C CA . ARG A 1 98 ? -10.797 -1.044 7.484 1 90 98 ARG A CA 1
ATOM 773 C C . ARG A 1 98 ? -12 -0.874 8.406 1 90 98 ARG A C 1
ATOM 775 O O . ARG A 1 98 ? -13 -1.585 8.281 1 90 98 ARG A O 1
ATOM 782 N N . ALA A 1 99 ? -11.891 0.081 9.258 1 85.81 99 ALA A N 1
ATOM 783 C CA . ALA A 1 99 ? -12.969 0.32 10.211 1 85.81 99 ALA A CA 1
ATOM 784 C C . ALA A 1 99 ? -14.297 0.549 9.5 1 85.81 99 ALA A C 1
ATOM 786 O O . ALA A 1 99 ? -15.336 0.048 9.93 1 85.81 99 ALA A O 1
ATOM 787 N N . GLY A 1 100 ? -14.25 1.248 8.398 1 83.56 100 GLY A N 1
ATOM 788 C CA . GLY A 1 100 ? -15.469 1.561 7.66 1 83.56 100 GLY A CA 1
ATOM 789 C C . GLY A 1 100 ? -16 0.384 6.867 1 83.56 100 GLY A C 1
ATOM 790 O O . GLY A 1 100 ? -17.109 0.436 6.344 1 83.56 100 GLY A O 1
ATOM 791 N N . ASP A 1 101 ? -15.258 -0.643 6.793 1 85.81 101 ASP A N 1
ATOM 792 C CA . ASP A 1 101 ? -15.641 -1.8 5.988 1 85.81 101 ASP A CA 1
ATOM 793 C C . ASP A 1 101 ? -16.031 -2.979 6.879 1 85.81 101 ASP A C 1
ATOM 795 O O . ASP A 1 101 ? -16.375 -4.051 6.375 1 85.81 101 ASP A O 1
ATOM 799 N N . PHE A 1 102 ? -15.992 -2.697 8.172 1 81.56 102 PHE A N 1
ATOM 800 C CA . PHE A 1 102 ? -16.391 -3.73 9.117 1 81.56 102 PHE A CA 1
ATOM 801 C C . PHE A 1 102 ? -17.922 -3.879 9.141 1 81.56 102 PHE A C 1
ATOM 803 O O . PHE A 1 102 ? -18.641 -2.883 9.195 1 81.56 102 PHE A O 1
ATOM 810 N N . ASP A 1 103 ? -18.297 -5.133 8.938 1 75.19 103 ASP A N 1
ATOM 811 C CA . ASP A 1 103 ? -19.703 -5.461 9.078 1 75.19 103 ASP A CA 1
ATOM 812 C C . ASP A 1 103 ? -19.969 -6.227 10.375 1 75.19 103 ASP A C 1
ATOM 814 O O . ASP A 1 103 ? -19.594 -7.398 10.492 1 75.19 103 ASP A O 1
ATOM 818 N N . PRO A 1 104 ? -20.562 -5.578 11.32 1 76.38 104 PRO A N 1
ATOM 819 C CA . PRO A 1 104 ? -20.812 -6.238 12.602 1 76.38 104 PRO A CA 1
ATOM 820 C C . PRO A 1 104 ? -21.594 -7.543 12.453 1 76.38 104 PRO A C 1
ATOM 822 O O . PRO A 1 104 ? -21.453 -8.445 13.273 1 76.38 104 PRO A O 1
ATOM 825 N N . GLU A 1 105 ? -22.422 -7.582 11.422 1 74.5 105 GLU A N 1
ATOM 826 C CA . GLU A 1 105 ? -23.203 -8.797 11.219 1 74.5 105 GLU A CA 1
ATOM 827 C C . GLU A 1 105 ? -22.312 -9.977 10.852 1 74.5 105 GLU A C 1
ATOM 829 O O . GLU A 1 105 ? -22.594 -11.117 11.211 1 74.5 105 GLU A O 1
ATOM 834 N N . GLU A 1 106 ? -21.281 -9.539 10.125 1 74.75 106 GLU A N 1
ATOM 835 C CA . GLU A 1 106 ? -20.312 -10.586 9.773 1 74.75 106 GLU A CA 1
ATOM 836 C C . GLU A 1 106 ? -19.391 -10.906 10.945 1 74.75 106 GLU A C 1
ATOM 838 O O . GLU A 1 106 ? -18.938 -12.047 11.086 1 74.75 106 GLU A O 1
ATOM 843 N N . GLY A 1 107 ? -19.266 -9.961 11.789 1 76.44 107 GLY A N 1
ATOM 844 C CA . GLY A 1 107 ? -18.547 -10.141 13.039 1 76.44 107 GLY A CA 1
ATOM 845 C C . GLY A 1 107 ? -17.047 -10.352 12.828 1 76.44 107 GLY A C 1
ATOM 846 O O . GLY A 1 107 ? -16.344 -10.711 13.766 1 76.44 107 GLY A O 1
ATOM 847 N N . LYS A 1 108 ? -16.625 -10.227 11.555 1 83.69 108 LYS A N 1
ATOM 848 C CA . LYS A 1 108 ? -15.211 -10.5 11.336 1 83.69 108 LYS A CA 1
ATOM 849 C C . LYS A 1 108 ? -14.445 -9.219 11.023 1 83.69 108 LYS A C 1
ATOM 851 O O . LYS A 1 108 ? -14.828 -8.461 10.133 1 83.69 108 LYS A O 1
ATOM 856 N N . THR A 1 109 ? -13.367 -9.039 11.734 1 90.38 109 THR A N 1
ATOM 857 C CA . THR A 1 109 ? -12.516 -7.875 11.555 1 90.38 109 THR A CA 1
ATOM 858 C C . THR A 1 109 ? -11.461 -8.133 10.477 1 90.38 109 THR A C 1
ATOM 860 O O . THR A 1 109 ? -10.594 -7.297 10.234 1 90.38 109 THR A O 1
ATOM 863 N N . TYR A 1 110 ? -11.586 -9.328 9.875 1 93.75 110 TYR A N 1
ATOM 864 C CA . TYR A 1 110 ? -10.633 -9.695 8.836 1 93.75 110 TYR A CA 1
ATOM 865 C C . TYR A 1 110 ? -11.289 -10.539 7.758 1 93.75 110 TYR A C 1
ATOM 867 O O . TYR A 1 110 ? -12.375 -11.078 7.961 1 93.75 110 TYR A O 1
ATOM 875 N N . THR A 1 111 ? -10.648 -10.555 6.586 1 93.12 111 THR A N 1
ATOM 876 C CA . THR A 1 111 ? -10.984 -11.508 5.535 1 93.12 111 THR A CA 1
ATOM 877 C C . THR A 1 111 ? -9.914 -12.578 5.406 1 93.12 111 THR A C 1
ATOM 879 O O . THR A 1 111 ? -8.719 -12.273 5.402 1 93.12 111 THR A O 1
ATOM 882 N N . ALA A 1 112 ? -10.406 -13.836 5.371 1 95.38 112 ALA A N 1
ATOM 883 C CA . ALA A 1 112 ? -9.484 -14.953 5.207 1 95.38 112 ALA A CA 1
ATOM 884 C C . ALA A 1 112 ? -9.219 -15.242 3.732 1 95.38 112 ALA A C 1
ATOM 886 O O . ALA A 1 112 ? -10.164 -15.391 2.947 1 95.38 112 ALA A O 1
ATOM 887 N N . ARG A 1 113 ? -7.941 -15.352 3.389 1 98.25 113 ARG A N 1
ATOM 888 C CA . ARG A 1 113 ? -7.594 -15.57 1.987 1 98.25 113 ARG A CA 1
ATOM 889 C C . ARG A 1 113 ? -6.586 -16.703 1.844 1 98.25 113 ARG A C 1
ATOM 891 O O . ARG A 1 113 ? -5.551 -16.719 2.512 1 98.25 113 ARG A O 1
ATOM 898 N N . PRO A 1 114 ? -6.91 -17.688 0.934 1 98.88 114 PRO A N 1
ATOM 899 C CA . PRO A 1 114 ? -5.918 -18.734 0.702 1 98.88 114 PRO A CA 1
ATOM 900 C C . PRO A 1 114 ? -4.633 -18.203 0.072 1 98.88 114 PRO A C 1
ATOM 902 O O . PRO A 1 114 ? -4.68 -17.312 -0.777 1 98.88 114 PRO A O 1
ATOM 905 N N . VAL A 1 115 ? -3.525 -18.781 0.546 1 98.94 115 VAL A N 1
ATOM 906 C CA . VAL A 1 115 ? -2.215 -18.391 0.039 1 98.94 115 VAL A CA 1
ATOM 907 C C . VAL A 1 115 ? -1.581 -19.562 -0.71 1 98.94 115 VAL A C 1
ATOM 909 O O . VAL A 1 115 ? -1.639 -20.703 -0.252 1 98.94 115 VAL A O 1
ATOM 912 N N . ILE A 1 116 ? -1.091 -19.25 -1.877 1 98.81 116 ILE A N 1
ATOM 913 C CA . ILE A 1 116 ? -0.334 -20.219 -2.65 1 98.81 116 ILE A CA 1
ATOM 914 C C . ILE A 1 116 ? 1.066 -19.688 -2.934 1 98.81 116 ILE A C 1
ATOM 916 O O . ILE A 1 116 ? 1.35 -18.516 -2.686 1 98.81 116 ILE A O 1
ATOM 920 N N . GLU A 1 117 ? 1.914 -20.578 -3.441 1 98.5 117 GLU A N 1
ATOM 921 C CA . GLU A 1 117 ? 3.24 -20.172 -3.906 1 98.5 117 GLU A CA 1
ATOM 922 C C . GLU A 1 117 ? 3.293 -20.109 -5.43 1 98.5 117 GLU A C 1
ATOM 924 O O . GLU A 1 117 ? 2.736 -20.969 -6.117 1 98.5 117 GLU A O 1
ATOM 929 N N . LEU A 1 118 ? 3.928 -19.047 -5.922 1 97.75 118 LEU A N 1
ATOM 930 C CA . LEU A 1 118 ? 4.121 -18.859 -7.355 1 97.75 118 LEU A CA 1
ATOM 931 C C . LEU A 1 118 ? 5.543 -18.391 -7.656 1 97.75 118 LEU A C 1
ATOM 933 O O . LEU A 1 118 ? 6.133 -17.641 -6.883 1 97.75 118 LEU A O 1
ATOM 937 N N . GLN A 1 119 ? 6.027 -18.828 -8.75 1 97.25 119 GLN A N 1
ATOM 938 C CA . GLN A 1 119 ? 7.281 -18.281 -9.258 1 97.25 119 GLN A CA 1
ATOM 939 C C . GLN A 1 119 ? 7.043 -17.016 -10.07 1 97.25 119 GLN A C 1
ATOM 941 O O . GLN A 1 119 ? 6.227 -17.016 -11 1 97.25 119 GLN A O 1
ATOM 946 N N . VAL A 1 120 ? 7.773 -15.992 -9.734 1 97.81 120 VAL A N 1
ATOM 947 C CA . VAL A 1 120 ? 7.59 -14.719 -10.414 1 97.81 120 VAL A CA 1
ATOM 948 C C . VAL A 1 120 ? 8.914 -14.266 -11.023 1 97.81 120 VAL A C 1
ATOM 950 O O . VAL A 1 120 ? 9.977 -14.445 -10.422 1 97.81 120 VAL A O 1
ATOM 953 N N . CYS A 1 121 ? 8.789 -13.781 -12.211 1 98.25 121 CYS A N 1
ATOM 954 C CA . CYS A 1 121 ? 9.906 -13.133 -12.891 1 98.25 121 CYS A CA 1
ATOM 955 C C . CYS A 1 121 ? 9.648 -11.641 -13.07 1 98.25 121 CYS A C 1
ATOM 957 O O . CYS A 1 121 ? 8.68 -11.258 -13.734 1 98.25 121 CYS A O 1
ATOM 959 N N . MET A 1 122 ? 10.43 -10.805 -12.492 1 98.12 122 MET A N 1
ATOM 960 C CA . MET A 1 122 ? 10.391 -9.344 -12.617 1 98.12 122 MET A CA 1
ATOM 961 C C . MET A 1 122 ? 11.758 -8.797 -12.992 1 98.12 122 MET A C 1
ATOM 963 O O . MET A 1 122 ? 12.703 -8.875 -12.203 1 98.12 122 MET A O 1
ATOM 967 N N . GLY A 1 123 ? 11.859 -8.211 -14.188 1 97.25 123 GLY A N 1
ATOM 968 C CA . GLY A 1 123 ? 13.203 -7.988 -14.711 1 97.25 123 GLY A CA 1
ATOM 969 C C . GLY A 1 123 ? 14.008 -9.266 -14.859 1 97.25 123 GLY A C 1
ATOM 970 O O . GLY A 1 123 ? 13.586 -10.203 -15.539 1 97.25 123 GLY A O 1
ATOM 971 N N . LYS A 1 124 ? 15.125 -9.273 -14.109 1 95.31 124 LYS A N 1
ATOM 972 C CA . LYS A 1 124 ? 15.977 -10.453 -14.18 1 95.31 124 LYS A CA 1
ATOM 973 C C . LYS A 1 124 ? 15.859 -11.297 -12.922 1 95.31 124 LYS A C 1
ATOM 975 O O . LYS A 1 124 ? 16.5 -12.344 -12.805 1 95.31 124 LYS A O 1
ATOM 980 N N . ALA A 1 125 ? 15.055 -10.867 -12.047 1 96.69 125 ALA A N 1
ATOM 981 C CA . ALA A 1 125 ? 14.922 -11.57 -10.773 1 96.69 125 ALA A CA 1
ATOM 982 C C . ALA A 1 125 ? 13.836 -12.641 -10.852 1 96.69 125 ALA A C 1
ATOM 984 O O . ALA A 1 125 ? 12.703 -12.367 -11.258 1 96.69 125 ALA A O 1
ATOM 985 N N . LEU A 1 126 ? 14.203 -13.828 -10.578 1 96.88 126 LEU A N 1
ATOM 986 C CA . LEU A 1 126 ? 13.305 -14.969 -10.5 1 96.88 126 LEU A CA 1
ATOM 987 C C . LEU A 1 126 ? 13.188 -15.477 -9.062 1 96.88 126 LEU A C 1
ATOM 989 O O . LEU A 1 126 ? 14.188 -15.867 -8.453 1 96.88 126 LEU A O 1
ATOM 993 N N . ARG A 1 127 ? 12 -15.43 -8.5 1 97.75 127 ARG A N 1
ATOM 994 C CA . ARG A 1 127 ? 11.805 -15.844 -7.117 1 97.75 127 ARG A CA 1
ATOM 995 C C . ARG A 1 127 ? 10.461 -16.547 -6.934 1 97.75 127 ARG A C 1
ATOM 997 O O . ARG A 1 127 ? 9.508 -16.266 -7.66 1 97.75 127 ARG A O 1
ATOM 1004 N N . THR A 1 128 ? 10.438 -17.453 -6.035 1 97.94 128 THR A N 1
ATOM 1005 C CA . THR A 1 128 ? 9.172 -17.984 -5.543 1 97.94 128 THR A CA 1
ATOM 1006 C C . THR A 1 128 ? 8.617 -17.094 -4.43 1 97.94 128 THR A C 1
ATOM 1008 O O . THR A 1 128 ? 9.32 -16.781 -3.471 1 97.94 128 THR A O 1
ATOM 1011 N N . ILE A 1 129 ? 7.34 -16.719 -4.562 1 98.25 129 ILE A N 1
ATOM 1012 C CA . ILE A 1 129 ? 6.73 -15.867 -3.549 1 98.25 129 ILE A CA 1
ATOM 1013 C C . ILE A 1 129 ? 5.383 -16.453 -3.125 1 98.25 129 ILE A C 1
ATOM 1015 O O . ILE A 1 129 ? 4.832 -17.312 -3.805 1 98.25 129 ILE A O 1
ATOM 1019 N N . GLU A 1 130 ? 4.914 -15.977 -1.948 1 98.69 130 GLU A N 1
ATOM 1020 C CA . GLU A 1 130 ? 3.549 -16.234 -1.507 1 98.69 130 GLU A CA 1
ATOM 1021 C C . GLU A 1 130 ? 2.584 -15.188 -2.035 1 98.69 130 GLU A C 1
ATOM 1023 O O . GLU A 1 130 ? 2.902 -13.992 -2.037 1 98.69 130 GLU A O 1
ATOM 1028 N N . VAL A 1 131 ? 1.433 -15.688 -2.482 1 98.75 131 VAL A N 1
ATOM 1029 C CA . VAL A 1 131 ? 0.395 -14.805 -3.004 1 98.75 131 VAL A CA 1
ATOM 1030 C C . VAL A 1 131 ? -0.972 -15.25 -2.49 1 98.75 131 VAL A C 1
ATOM 1032 O O . VAL A 1 131 ? -1.291 -16.438 -2.514 1 98.75 131 VAL A O 1
ATOM 1035 N N . ASN A 1 132 ? -1.709 -14.344 -1.91 1 98.75 132 ASN A N 1
ATOM 1036 C CA . ASN A 1 132 ? -3.072 -14.719 -1.555 1 98.75 132 ASN A CA 1
ATOM 1037 C C . ASN A 1 132 ? -4.031 -14.539 -2.729 1 98.75 132 ASN A C 1
ATOM 1039 O O . ASN A 1 132 ? -3.742 -13.781 -3.658 1 98.75 132 ASN A O 1
ATOM 1043 N N . LEU A 1 133 ? -5.098 -15.281 -2.711 1 98.5 133 LEU A N 1
ATOM 1044 C CA . LEU A 1 133 ? -6.102 -15.258 -3.771 1 98.5 133 LEU A CA 1
ATOM 1045 C C . LEU A 1 133 ? -7.332 -14.469 -3.34 1 98.5 133 LEU A C 1
ATOM 1047 O O . LEU A 1 133 ? -7.898 -14.727 -2.277 1 98.5 133 LEU A O 1
ATOM 1051 N N . THR A 1 134 ? -7.699 -13.5 -4.156 1 97.5 134 THR A N 1
ATOM 1052 C CA . THR A 1 134 ? -8.883 -12.68 -3.898 1 97.5 134 THR A CA 1
ATOM 1053 C C . THR A 1 134 ? -9.359 -12 -5.18 1 97.5 134 THR A C 1
ATOM 1055 O O . THR A 1 134 ? -8.594 -11.859 -6.137 1 97.5 134 THR A O 1
ATOM 1058 N N . ASP A 1 135 ? -10.617 -11.672 -5.152 1 95.38 135 ASP A N 1
ATOM 1059 C CA . ASP A 1 135 ? -11.164 -10.938 -6.289 1 95.38 135 ASP A CA 1
ATOM 1060 C C . ASP A 1 135 ? -10.68 -9.492 -6.301 1 95.38 135 ASP A C 1
ATOM 1062 O O . ASP A 1 135 ? -11.031 -8.703 -5.422 1 95.38 135 ASP A O 1
ATOM 1066 N N . ARG A 1 136 ? -9.836 -9.156 -7.309 1 96.06 136 ARG A N 1
ATOM 1067 C CA . ARG A 1 136 ? -9.305 -7.805 -7.441 1 96.06 136 ARG A CA 1
ATOM 1068 C C . ARG A 1 136 ? -9.93 -7.086 -8.633 1 96.06 136 ARG A C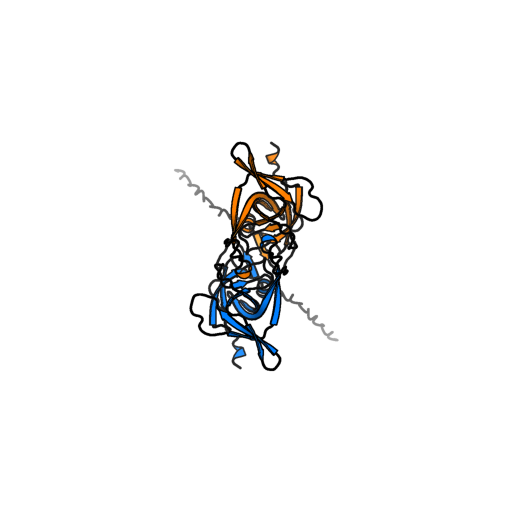 1
ATOM 1070 O O . ARG A 1 136 ? -9.32 -6.18 -9.203 1 96.06 136 ARG A O 1
ATOM 1077 N N . SER A 1 137 ? -11.141 -7.477 -9.016 1 91.31 137 SER A N 1
ATOM 1078 C CA . SER A 1 137 ? -11.781 -6.918 -10.203 1 91.31 137 SER A CA 1
ATOM 1079 C C . SER A 1 137 ? -12.117 -5.441 -10.008 1 91.31 137 SER A C 1
ATOM 1081 O O . SER A 1 137 ? -12.328 -4.711 -10.977 1 91.31 137 SER A O 1
ATOM 1083 N N . ALA A 1 138 ? -12.164 -4.977 -8.781 1 91.25 138 ALA A N 1
ATOM 1084 C CA . ALA A 1 138 ? -12.461 -3.576 -8.484 1 91.25 138 ALA A CA 1
ATOM 1085 C C . ALA A 1 138 ? -11.227 -2.701 -8.688 1 91.25 138 ALA A C 1
ATOM 1087 O O . ALA A 1 138 ? -11.32 -1.471 -8.68 1 91.25 138 ALA A O 1
ATOM 1088 N N . PHE A 1 139 ? -10.07 -3.318 -8.898 1 95.38 139 PHE A N 1
ATOM 1089 C CA . PHE A 1 139 ? -8.805 -2.602 -9 1 95.38 139 PHE A CA 1
ATOM 1090 C C . PHE A 1 139 ? -8.18 -2.789 -10.383 1 95.38 139 PHE A C 1
ATOM 1092 O O . PHE A 1 139 ? -8.57 -3.688 -11.125 1 95.38 139 PHE A O 1
ATOM 1099 N N . GLN A 1 140 ? -7.277 -2.004 -10.672 1 95.38 140 GLN A N 1
ATOM 1100 C CA . GLN A 1 140 ? -6.699 -1.945 -12.016 1 95.38 140 GLN A CA 1
ATOM 1101 C C . GLN A 1 140 ? -5.738 -3.107 -12.25 1 95.38 140 GLN A C 1
ATOM 1103 O O . GLN A 1 140 ? -5.684 -3.66 -13.352 1 95.38 140 GLN A O 1
ATOM 1108 N N . PHE A 1 141 ? -5.008 -3.455 -11.289 1 97.25 141 PHE A N 1
ATOM 1109 C CA . PHE A 1 141 ? -3.951 -4.445 -11.461 1 97.25 141 PHE A CA 1
ATOM 1110 C C . PHE A 1 141 ? -4.371 -5.789 -10.867 1 97.25 141 PHE A C 1
ATOM 1112 O O . PHE A 1 141 ? -4.719 -5.871 -9.688 1 97.25 141 PHE A O 1
ATOM 1119 N N . PRO A 1 142 ? -4.254 -6.855 -11.586 1 96.94 142 PRO A N 1
ATOM 1120 C CA . PRO A 1 142 ? -4.664 -8.18 -11.109 1 96.94 142 PRO A CA 1
ATOM 1121 C C . PRO A 1 142 ? -3.656 -8.789 -10.141 1 96.94 142 PRO A C 1
ATOM 1123 O O . PRO A 1 142 ? -3.951 -9.805 -9.5 1 96.94 142 PRO A O 1
ATOM 1126 N N . LEU A 1 143 ? -2.477 -8.18 -10.047 1 98.31 143 LEU A N 1
ATOM 1127 C CA . LEU A 1 143 ? -1.415 -8.688 -9.18 1 98.31 143 LEU A CA 1
ATOM 1128 C C . LEU A 1 143 ? -0.818 -7.559 -8.344 1 98.31 143 LEU A C 1
ATOM 1130 O O . LEU A 1 143 ? -0.503 -6.488 -8.867 1 98.31 143 LEU A O 1
ATOM 1134 N N . LEU A 1 144 ? -0.751 -7.816 -7.055 1 98.88 144 LEU A N 1
ATOM 1135 C CA . LEU A 1 144 ? -0.023 -6.957 -6.125 1 98.88 144 LEU A CA 1
ATOM 1136 C C . LEU A 1 144 ? 1.231 -7.656 -5.613 1 98.88 144 LEU A C 1
ATOM 1138 O O . LEU A 1 144 ? 1.188 -8.836 -5.25 1 98.88 144 LEU A O 1
ATOM 1142 N N . ILE A 1 145 ? 2.316 -6.973 -5.695 1 98.88 145 ILE A N 1
ATOM 1143 C CA . ILE A 1 145 ? 3.529 -7.48 -5.062 1 98.88 145 ILE A CA 1
ATOM 1144 C C . ILE A 1 145 ? 3.738 -6.793 -3.717 1 98.88 145 ILE A C 1
ATOM 1146 O O . ILE A 1 145 ? 4.035 -5.598 -3.664 1 98.88 145 ILE A O 1
ATOM 1150 N N . GLY A 1 146 ? 3.547 -7.555 -2.668 1 98.88 146 GLY A N 1
ATOM 1151 C CA . GLY A 1 146 ? 3.641 -7.016 -1.32 1 98.88 146 GLY A CA 1
ATOM 1152 C C . GLY A 1 146 ? 5.066 -6.922 -0.812 1 98.88 146 GLY A C 1
ATOM 1153 O O . GLY A 1 146 ? 6 -7.367 -1.484 1 98.88 146 GLY A O 1
ATOM 1154 N N . SER A 1 147 ? 5.199 -6.414 0.383 1 98.94 147 SER A N 1
ATOM 1155 C CA . SER A 1 147 ? 6.516 -6.078 0.92 1 98.94 147 SER A CA 1
ATOM 1156 C C . SER A 1 147 ? 7.367 -7.324 1.125 1 98.94 147 SER A C 1
ATOM 1158 O O . SER A 1 147 ? 8.586 -7.289 0.946 1 98.94 147 SER A O 1
ATOM 1160 N N . GLU A 1 148 ? 6.805 -8.461 1.506 1 98.75 148 GLU A N 1
ATOM 1161 C CA . GLU A 1 148 ? 7.594 -9.68 1.685 1 98.75 148 GLU A CA 1
ATOM 1162 C C . GLU A 1 148 ? 8.164 -10.164 0.356 1 98.75 148 GLU A C 1
ATOM 1164 O O . GLU A 1 148 ? 9.32 -10.586 0.288 1 98.75 148 GLU A O 1
ATOM 1169 N N . ALA A 1 149 ? 7.348 -10.125 -0.615 1 98.75 149 ALA A N 1
ATOM 1170 C CA . ALA A 1 149 ? 7.836 -10.5 -1.939 1 98.75 149 ALA A CA 1
ATOM 1171 C C . ALA A 1 149 ? 8.906 -9.523 -2.424 1 98.75 149 ALA A C 1
ATOM 1173 O O . ALA A 1 149 ? 9.906 -9.938 -3.018 1 98.75 149 ALA A O 1
ATOM 1174 N N . LEU A 1 150 ? 8.688 -8.258 -2.217 1 98.88 150 LEU A N 1
ATOM 1175 C CA . LEU A 1 150 ? 9.648 -7.242 -2.625 1 98.88 150 LEU A CA 1
ATOM 1176 C C . LEU A 1 150 ? 11 -7.473 -1.952 1 98.88 150 LEU A C 1
ATOM 1178 O O . LEU A 1 150 ? 12.047 -7.305 -2.58 1 98.88 150 LEU A O 1
ATOM 1182 N N . LYS A 1 151 ? 10.969 -7.867 -0.705 1 98.69 151 LYS A N 1
ATOM 1183 C CA . LYS A 1 151 ? 12.203 -8.211 -0.003 1 98.69 151 LYS A CA 1
ATOM 1184 C C . LYS A 1 151 ? 12.906 -9.383 -0.672 1 98.69 151 LYS A C 1
ATOM 1186 O O . LYS A 1 151 ? 14.117 -9.344 -0.888 1 98.69 151 LYS A O 1
ATOM 1191 N N . ARG A 1 152 ? 12.148 -10.344 -0.99 1 97.94 152 ARG A N 1
ATOM 1192 C CA . ARG A 1 152 ? 12.711 -11.531 -1.626 1 97.94 152 ARG A CA 1
ATOM 1193 C C . ARG A 1 152 ? 13.328 -11.188 -2.977 1 97.94 152 ARG A C 1
ATOM 1195 O O . ARG A 1 152 ? 14.305 -11.812 -3.395 1 97.94 152 ARG A O 1
ATOM 1202 N N . LEU A 1 153 ? 12.82 -10.195 -3.568 1 97.88 153 LEU A N 1
ATOM 1203 C CA . LEU A 1 153 ? 13.273 -9.781 -4.891 1 97.88 153 LEU A CA 1
ATOM 1204 C C . LEU A 1 153 ? 14.414 -8.781 -4.781 1 97.88 153 LEU A C 1
ATOM 1206 O O . LEU A 1 153 ? 14.891 -8.258 -5.797 1 97.88 153 LEU A O 1
ATOM 1210 N N . ASP A 1 154 ? 14.867 -8.484 -3.607 1 97.88 154 ASP A N 1
ATOM 1211 C CA . ASP A 1 154 ? 15.875 -7.457 -3.367 1 97.88 154 ASP A CA 1
ATOM 1212 C C . ASP A 1 154 ? 15.5 -6.148 -4.062 1 97.88 154 ASP A C 1
ATOM 1214 O O . ASP A 1 154 ? 16.328 -5.555 -4.762 1 97.88 154 ASP A O 1
ATOM 1218 N N . ALA A 1 155 ? 14.297 -5.762 -3.812 1 98.56 155 ALA A N 1
ATOM 1219 C CA . ALA A 1 155 ? 13.719 -4.637 -4.539 1 98.56 155 ALA A CA 1
ATOM 1220 C C . ALA A 1 155 ? 13.719 -3.371 -3.682 1 98.56 155 ALA A C 1
ATOM 1222 O O . ALA A 1 155 ? 13.508 -3.436 -2.469 1 98.56 155 ALA A O 1
ATOM 1223 N N . VAL A 1 156 ? 13.969 -2.279 -4.309 1 98.75 156 VAL A N 1
ATOM 1224 C CA . VAL A 1 156 ? 13.625 -0.944 -3.836 1 98.75 156 VAL A CA 1
ATOM 1225 C C . VAL A 1 156 ? 12.594 -0.314 -4.77 1 98.75 156 VAL A C 1
ATOM 1227 O O . VAL A 1 156 ? 12.664 -0.486 -5.988 1 98.75 156 VAL A O 1
ATOM 1230 N N . VAL A 1 157 ? 11.648 0.393 -4.207 1 98.94 157 VAL A N 1
ATOM 1231 C CA . VAL A 1 157 ? 10.578 0.934 -5.043 1 98.94 157 VAL A CA 1
ATOM 1232 C C . VAL A 1 157 ? 10.719 2.451 -5.145 1 98.94 157 VAL A C 1
ATOM 1234 O O . VAL A 1 157 ? 10.781 3.145 -4.125 1 98.94 157 VAL A O 1
ATOM 1237 N N . ASP A 1 158 ? 10.797 2.949 -6.316 1 98.88 158 ASP A N 1
ATOM 1238 C CA . ASP A 1 158 ? 10.734 4.375 -6.621 1 98.88 158 ASP A CA 1
ATOM 1239 C C . ASP A 1 158 ? 9.352 4.766 -7.145 1 98.88 158 ASP A C 1
ATOM 1241 O O . ASP A 1 158 ? 9.008 4.461 -8.289 1 98.88 158 ASP A O 1
ATOM 1245 N N . PRO A 1 159 ? 8.609 5.477 -6.324 1 98.81 159 PRO A N 1
ATOM 1246 C CA . PRO A 1 159 ? 7.227 5.746 -6.719 1 98.81 159 PRO A CA 1
ATOM 1247 C C . PRO A 1 159 ? 7.125 6.688 -7.918 1 98.81 159 PRO A C 1
ATOM 1249 O O . PRO A 1 159 ? 6.047 6.844 -8.492 1 98.81 159 PRO A O 1
ATOM 1252 N N . SER A 1 160 ? 8.172 7.305 -8.328 1 98.62 160 SER A N 1
ATOM 1253 C CA . SER A 1 160 ? 8.117 8.219 -9.461 1 98.62 160 SER A CA 1
ATOM 1254 C C . SER A 1 160 ? 8.312 7.473 -10.781 1 98.62 160 SER A C 1
ATOM 1256 O O . SER A 1 160 ? 8.172 8.062 -11.852 1 98.62 160 SER A O 1
ATOM 1258 N N . LEU A 1 161 ? 8.648 6.242 -10.695 1 98.81 161 LEU A N 1
ATOM 1259 C CA . LEU A 1 161 ? 8.914 5.445 -11.891 1 98.81 161 LEU A CA 1
ATOM 1260 C C . LEU A 1 161 ? 7.789 4.441 -12.133 1 98.81 161 LEU A C 1
ATOM 1262 O O . LEU A 1 161 ? 7.023 4.133 -11.211 1 98.81 161 LEU A O 1
ATOM 1266 N N . LYS A 1 162 ? 7.707 3.996 -13.375 1 98.75 162 LYS A N 1
ATOM 1267 C CA . LYS A 1 162 ? 6.887 2.869 -13.812 1 98.75 162 LYS A CA 1
ATOM 1268 C C . LYS A 1 162 ? 7.645 1.987 -14.797 1 98.75 162 LYS A C 1
ATOM 1270 O O . LYS A 1 162 ? 8.391 2.49 -15.641 1 98.75 162 LYS A O 1
ATOM 1275 N N . TYR A 1 163 ? 7.43 0.681 -14.688 1 98.75 163 TYR A N 1
ATOM 1276 C CA . TYR A 1 163 ? 7.984 -0.312 -15.602 1 98.75 163 TYR A CA 1
ATOM 1277 C C . TYR A 1 163 ? 9.484 -0.114 -15.773 1 98.75 163 TYR A C 1
ATOM 1279 O O . TYR A 1 163 ? 10 -0.146 -16.891 1 98.75 163 TYR A O 1
ATOM 1287 N N . ALA A 1 164 ? 10.102 0.248 -14.633 1 98.62 164 ALA A N 1
ATOM 1288 C CA . ALA A 1 164 ? 11.531 0.56 -14.625 1 98.62 164 ALA A CA 1
ATOM 1289 C C . ALA A 1 164 ? 12.359 -0.668 -14.984 1 98.62 164 ALA A C 1
ATOM 1291 O O . ALA A 1 164 ? 13.445 -0.544 -15.562 1 98.62 164 ALA A O 1
ATOM 1292 N N . ALA A 1 165 ? 11.867 -1.856 -14.688 1 97.69 165 ALA A N 1
ATOM 1293 C CA . ALA A 1 165 ? 12.633 -3.084 -14.898 1 97.69 165 ALA A CA 1
ATOM 1294 C C . ALA A 1 165 ? 12.453 -3.604 -16.328 1 97.69 165 ALA A C 1
ATOM 1296 O O . ALA A 1 165 ? 13.125 -4.551 -16.734 1 97.69 165 ALA A O 1
ATOM 1297 N N . GLY A 1 166 ? 11.469 -3.049 -17.062 1 97.56 166 GLY A N 1
ATOM 1298 C CA . GLY A 1 166 ? 11.188 -3.543 -18.406 1 97.56 166 GLY A CA 1
ATOM 1299 C C . GLY A 1 166 ? 10.453 -4.875 -18.406 1 97.56 166 GLY A C 1
ATOM 1300 O O . GLY A 1 166 ? 9.836 -5.246 -17.406 1 97.56 166 GLY A O 1
ATOM 1301 N N . LYS A 1 167 ? 10.508 -5.512 -19.547 1 97.12 167 LYS A N 1
ATOM 1302 C CA . LYS A 1 167 ? 9.852 -6.809 -19.688 1 97.12 167 LYS A CA 1
ATOM 1303 C C . LYS A 1 167 ? 10.586 -7.891 -18.891 1 97.12 167 LYS A C 1
ATOM 1305 O O . LYS A 1 167 ? 11.82 -7.867 -18.812 1 97.12 167 LYS A O 1
ATOM 1310 N N . PRO A 1 168 ? 9.82 -8.797 -18.359 1 97.5 168 PRO A N 1
ATOM 1311 C CA . PRO A 1 168 ? 10.484 -9.898 -17.656 1 97.5 168 PRO A CA 1
ATOM 1312 C C . PRO A 1 168 ? 11.461 -10.656 -18.562 1 97.5 168 PRO A C 1
ATOM 1314 O O . PRO A 1 168 ? 11.133 -10.984 -19.703 1 97.5 168 PRO A O 1
ATOM 1317 N N . GLY A 1 169 ? 12.633 -10.836 -18.078 1 95.19 169 GLY A N 1
ATOM 1318 C CA . GLY A 1 169 ? 13.68 -11.461 -18.875 1 95.19 169 GLY A CA 1
ATOM 1319 C C . GLY A 1 169 ? 14.43 -12.539 -18.125 1 95.19 169 GLY A C 1
ATOM 1320 O O . GLY A 1 169 ? 15.641 -12.695 -18.297 1 95.19 169 GLY A O 1
ATOM 1321 N N . CYS A 1 170 ? 13.711 -13.203 -17.266 1 93.44 170 CYS A N 1
ATOM 1322 C CA . CYS A 1 170 ? 14.359 -14.258 -16.5 1 93.44 170 CYS A CA 1
ATOM 1323 C C . CYS A 1 170 ? 14.766 -15.422 -17.391 1 93.44 170 CYS A C 1
ATOM 1325 O O . CYS A 1 170 ? 14.094 -15.711 -18.375 1 93.44 170 CYS A O 1
ATOM 1327 N N . THR A 1 171 ? 16.016 -15.922 -17.25 1 81.31 171 THR A N 1
ATOM 1328 C CA . THR A 1 171 ? 16.453 -17.125 -17.953 1 81.31 171 THR A CA 1
ATOM 1329 C C . THR A 1 171 ? 15.969 -18.375 -17.219 1 81.31 171 THR A C 1
ATOM 1331 O O . THR A 1 171 ? 16.047 -18.453 -16 1 81.31 171 THR A O 1
ATOM 1334 N N . PRO A 1 172 ? 15.188 -19.141 -17.891 1 61.66 172 PRO A N 1
ATOM 1335 C CA . PRO A 1 172 ? 14.758 -20.359 -17.219 1 61.66 172 PRO A CA 1
ATOM 1336 C C . PRO A 1 172 ? 15.922 -21.141 -16.609 1 61.66 172 PRO A C 1
ATOM 1338 O O . PRO A 1 172 ? 17.047 -21.062 -17.094 1 61.66 172 PRO A O 1
ATOM 1341 N N . ASP A 1 173 ? 15.812 -21.359 -15.234 1 53.41 173 ASP A N 1
ATOM 1342 C CA . ASP A 1 173 ? 16.828 -22.234 -14.648 1 53.41 173 ASP A CA 1
ATOM 1343 C C . ASP A 1 173 ? 17.156 -23.406 -15.578 1 53.41 173 ASP A C 1
ATOM 1345 O O . ASP A 1 173 ? 16.25 -24.141 -16 1 53.41 173 ASP A O 1
ATOM 1349 N N . ALA A 1 174 ? 18.172 -23.359 -16.359 1 48.81 174 ALA A N 1
ATOM 1350 C CA . ALA A 1 174 ? 18.609 -24.469 -17.203 1 48.81 174 ALA A CA 1
ATOM 1351 C C . ALA A 1 174 ? 18.453 -25.812 -16.469 1 48.81 174 ALA A C 1
ATOM 1353 O O . ALA A 1 174 ? 18.281 -26.844 -17.109 1 48.81 174 ALA A O 1
ATOM 1354 N N . ASN A 1 175 ? 18.781 -25.891 -15.188 1 44.22 175 ASN A N 1
ATOM 1355 C CA . ASN A 1 175 ? 18.938 -27.188 -14.547 1 44.22 175 ASN A CA 1
ATOM 1356 C C . ASN A 1 175 ? 17.578 -27.828 -14.242 1 44.22 175 ASN A C 1
ATOM 1358 O O . ASN A 1 175 ? 17.516 -28.859 -13.562 1 44.22 175 ASN A O 1
ATOM 1362 N N . SER A 1 176 ? 16.484 -27.172 -14.359 1 40.62 176 SER A N 1
ATOM 1363 C CA . SER A 1 176 ? 15.312 -27.922 -13.906 1 40.62 176 SER A CA 1
ATOM 1364 C C . SER A 1 176 ? 14.898 -28.969 -14.93 1 40.62 176 SER A C 1
ATOM 1366 O O . SER A 1 176 ? 13.891 -29.656 -14.75 1 40.62 176 SER A O 1
ATOM 1368 N N . ALA A 1 177 ? 15.273 -28.891 -16.156 1 38.09 177 ALA A N 1
ATOM 1369 C CA . ALA A 1 177 ? 14.938 -29.938 -17.109 1 38.09 177 ALA A CA 1
ATOM 1370 C C . ALA A 1 177 ? 15.625 -31.25 -16.75 1 38.09 177 ALA A C 1
ATOM 1372 O O . ALA A 1 177 ? 15.422 -32.281 -17.422 1 38.09 177 ALA A O 1
ATOM 1373 N N . GLU A 1 178 ? 16.609 -31.359 -15.773 1 31.86 178 GLU A N 1
ATOM 1374 C CA . GLU A 1 178 ? 17.047 -32.75 -15.578 1 31.86 178 GLU A CA 1
ATOM 1375 C C . GLU A 1 178 ? 16.047 -33.531 -14.711 1 31.86 178 GLU A C 1
ATOM 1377 O O . GLU A 1 178 ? 15.523 -32.969 -13.734 1 31.86 178 GLU A O 1
ATOM 1382 N N . MET B 1 1 ? 57.75 48.812 -38.344 1 37.47 1 MET B N 1
ATOM 1383 C CA . MET B 1 1 ? 57.531 47.562 -37.594 1 37.47 1 MET B CA 1
ATOM 1384 C C . MET B 1 1 ? 56.156 47.531 -36.938 1 37.47 1 MET B C 1
ATOM 1386 O O . MET B 1 1 ? 55.875 48.344 -36.031 1 37.47 1 MET B O 1
ATOM 1390 N N . ARG B 1 2 ? 55.031 47.344 -37.719 1 42.5 2 ARG B N 1
ATOM 1391 C CA . ARG B 1 2 ? 53.625 47.312 -37.375 1 42.5 2 ARG B CA 1
ATOM 1392 C C . ARG B 1 2 ? 53.312 46.125 -36.438 1 42.5 2 ARG B C 1
ATOM 1394 O O . ARG B 1 2 ? 53.719 45 -36.719 1 42.5 2 ARG B O 1
ATOM 1401 N N . LEU B 1 3 ? 53.219 46.312 -35.125 1 42.06 3 LEU B N 1
ATOM 1402 C CA . LEU B 1 3 ? 52.844 45.375 -34.062 1 42.06 3 LEU B CA 1
ATOM 1403 C C . LEU B 1 3 ? 51.469 44.781 -34.344 1 42.06 3 LEU B C 1
ATOM 1405 O O . LEU B 1 3 ? 50.5 45.469 -34.438 1 42.06 3 LEU B O 1
ATOM 1409 N N . LYS B 1 4 ? 51.406 43.625 -35.031 1 52.72 4 LYS B N 1
ATOM 1410 C CA . LYS B 1 4 ? 50.188 42.875 -35.188 1 52.72 4 LYS B CA 1
ATOM 1411 C C . LYS B 1 4 ? 49.531 42.562 -33.844 1 52.72 4 LYS B C 1
ATOM 1413 O O . LYS B 1 4 ? 50.188 42.12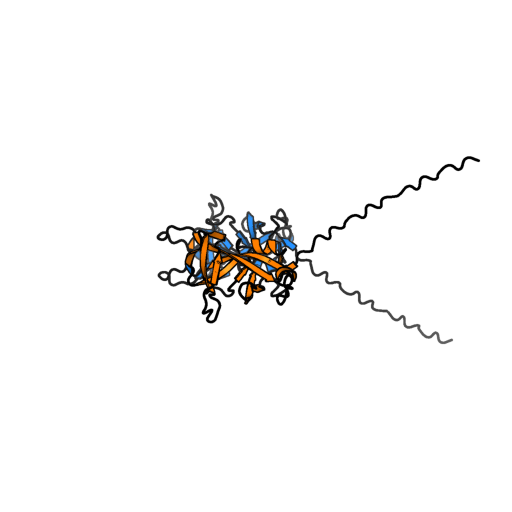5 -32.938 1 52.72 4 LYS B O 1
ATOM 1418 N N . PRO B 1 5 ? 48.312 43.094 -33.594 1 51.91 5 PRO B N 1
ATOM 1419 C CA . PRO B 1 5 ? 47.625 42.781 -32.312 1 51.91 5 PRO B CA 1
ATOM 1420 C C . PRO B 1 5 ? 47.344 41.281 -32.156 1 51.91 5 PRO B C 1
ATOM 1422 O O . PRO B 1 5 ? 47.094 40.594 -33.156 1 51.91 5 PRO B O 1
ATOM 1425 N N . PHE B 1 6 ? 47.969 40.5 -31.25 1 54.19 6 PHE B N 1
ATOM 1426 C CA . PHE B 1 6 ? 47.656 39.125 -30.828 1 54.19 6 PHE B CA 1
ATOM 1427 C C . PHE B 1 6 ? 46.25 39.031 -30.297 1 54.19 6 PHE B C 1
ATOM 1429 O O . PHE B 1 6 ? 45.875 39.75 -29.344 1 54.19 6 PHE B O 1
ATOM 1436 N N . ALA B 1 7 ? 45.188 38.688 -31.062 1 51.72 7 ALA B N 1
ATOM 1437 C CA . ALA B 1 7 ? 43.844 38.344 -30.609 1 51.72 7 ALA B CA 1
ATOM 1438 C C . ALA B 1 7 ? 43.875 37.25 -29.547 1 51.72 7 ALA B C 1
ATOM 1440 O O . ALA B 1 7 ? 44.375 36.156 -29.812 1 51.72 7 ALA B O 1
ATOM 1441 N N . LEU B 1 8 ? 43.906 37.594 -28.281 1 54.66 8 LEU B N 1
ATOM 1442 C CA . LEU B 1 8 ? 43.688 36.656 -27.188 1 54.66 8 LEU B CA 1
ATOM 1443 C C . LEU B 1 8 ? 42.406 35.875 -27.344 1 54.66 8 LEU B C 1
ATOM 1445 O O . LEU B 1 8 ? 41.312 36.469 -27.406 1 54.66 8 LEU B O 1
ATOM 1449 N N . LEU B 1 9 ? 42.406 34.75 -27.969 1 55.28 9 LEU B N 1
ATOM 1450 C CA . LEU B 1 9 ? 41.281 33.781 -27.984 1 55.28 9 LEU B CA 1
ATOM 1451 C C . LEU B 1 9 ? 40.844 33.469 -26.562 1 55.28 9 LEU B C 1
ATOM 1453 O O . LEU B 1 9 ? 41.594 32.875 -25.797 1 55.28 9 LEU B O 1
ATOM 1457 N N . PHE B 1 10 ? 39.844 34.219 -26 1 57.16 10 PHE B N 1
ATOM 1458 C CA . PHE B 1 10 ? 39.156 33.844 -24.781 1 57.16 10 PHE B CA 1
ATOM 1459 C C . PHE B 1 10 ? 38.469 32.5 -24.938 1 57.16 10 PHE B C 1
ATOM 1461 O O . PHE B 1 10 ? 37.5 32.406 -25.734 1 57.16 10 PHE B O 1
ATOM 1468 N N . SER B 1 11 ? 39.094 31.406 -24.672 1 58.84 11 SER B N 1
ATOM 1469 C CA . SER B 1 11 ? 38.406 30.125 -24.562 1 58.84 11 SER B CA 1
ATOM 1470 C C . SER B 1 11 ? 37.375 30.125 -23.453 1 58.84 11 SER B C 1
ATOM 1472 O O . SER B 1 11 ? 37.688 30.312 -22.281 1 58.84 11 SER B O 1
ATOM 1474 N N . PHE B 1 12 ? 36.125 30.438 -23.797 1 58 12 PHE B N 1
ATOM 1475 C CA . PHE B 1 12 ? 35 30.203 -22.891 1 58 12 PHE B CA 1
ATOM 1476 C C . PHE B 1 12 ? 34.938 28.75 -22.469 1 58 12 PHE B C 1
ATOM 1478 O O . PHE B 1 12 ? 34.625 27.859 -23.281 1 58 12 PHE B O 1
ATOM 1485 N N . SER B 1 13 ? 35.656 28.344 -21.406 1 58.44 13 SER B N 1
ATOM 1486 C CA . SER B 1 13 ? 35.469 27.047 -20.797 1 58.44 13 SER B CA 1
ATOM 1487 C C . SER B 1 13 ? 34 26.875 -20.328 1 58.44 13 SER B C 1
ATOM 1489 O O . SER B 1 13 ? 33.562 27.547 -19.406 1 58.44 13 SER B O 1
ATOM 1491 N N . LEU B 1 14 ? 33.062 26.453 -21.172 1 57.84 14 LEU B N 1
ATOM 1492 C CA . LEU B 1 14 ? 31.781 25.984 -20.703 1 57.84 14 LEU B CA 1
ATOM 1493 C C . LEU B 1 14 ? 31.953 24.938 -19.609 1 57.84 14 LEU B C 1
ATOM 1495 O O . LEU B 1 14 ? 32.406 23.812 -19.875 1 57.84 14 LEU B O 1
ATOM 1499 N N . LEU B 1 15 ? 32.062 25.344 -18.359 1 58.41 15 LEU B N 1
ATOM 1500 C CA . LEU B 1 15 ? 31.953 24.375 -17.281 1 58.41 15 LEU B CA 1
ATOM 1501 C C . LEU B 1 15 ? 30.609 23.641 -17.359 1 58.41 15 LEU B C 1
ATOM 1503 O O . LEU B 1 15 ? 29.547 24.281 -17.375 1 58.41 15 LEU B O 1
ATOM 1507 N N . PRO B 1 16 ? 30.578 22.422 -17.734 1 58.19 16 PRO B N 1
ATOM 1508 C CA . PRO B 1 16 ? 29.297 21.719 -17.594 1 58.19 16 PRO B CA 1
ATOM 1509 C C . PRO B 1 16 ? 28.672 21.891 -16.219 1 58.19 16 PRO B C 1
ATOM 1511 O O . PRO B 1 16 ? 29.344 21.688 -15.203 1 58.19 16 PRO B O 1
ATOM 1514 N N . GLY B 1 17 ? 27.641 22.719 -16.078 1 54.28 17 GLY B N 1
ATOM 1515 C CA . GLY B 1 17 ? 26.844 22.672 -14.859 1 54.28 17 GLY B CA 1
ATOM 1516 C C . GLY B 1 17 ? 26.469 21.25 -14.445 1 54.28 17 GLY B C 1
ATOM 1517 O O . GLY B 1 17 ? 25.641 20.609 -15.094 1 54.28 17 GLY B O 1
ATOM 1518 N N . LEU B 1 18 ? 27.266 20.547 -13.852 1 52.97 18 LEU B N 1
ATOM 1519 C CA . LEU B 1 18 ? 26.828 19.312 -13.18 1 52.97 18 LEU B CA 1
ATOM 1520 C C . LEU B 1 18 ? 25.578 19.562 -12.344 1 52.97 18 LEU B C 1
ATOM 1522 O O . LEU B 1 18 ? 25.656 20.156 -11.266 1 52.97 18 LEU B O 1
ATOM 1526 N N . SER B 1 19 ? 24.438 19.781 -12.945 1 52.47 19 SER B N 1
ATOM 1527 C CA . SER B 1 19 ? 23.219 19.688 -12.133 1 52.47 19 SER B CA 1
ATOM 1528 C C . SER B 1 19 ? 23.25 18.438 -11.234 1 52.47 19 SER B C 1
ATOM 1530 O O . SER B 1 19 ? 23.188 17.312 -11.727 1 52.47 19 SER B O 1
ATOM 1532 N N . LEU B 1 20 ? 23.953 18.469 -10.227 1 51.94 20 LEU B N 1
ATOM 1533 C CA . LEU B 1 20 ? 23.875 17.406 -9.242 1 51.94 20 LEU B CA 1
ATOM 1534 C C . LEU B 1 20 ? 22.438 17.016 -8.969 1 51.94 20 LEU B C 1
ATOM 1536 O O . LEU B 1 20 ? 21.688 17.766 -8.32 1 51.94 20 LEU B O 1
ATOM 1540 N N . ALA B 1 21 ? 21.766 16.391 -9.867 1 59.03 21 ALA B N 1
ATOM 1541 C CA . ALA B 1 21 ? 20.469 15.82 -9.523 1 59.03 21 ALA B CA 1
ATOM 1542 C C . ALA B 1 21 ? 20.453 15.281 -8.094 1 59.03 21 ALA B C 1
ATOM 1544 O O . ALA B 1 21 ? 21.312 14.492 -7.719 1 59.03 21 ALA B O 1
ATOM 1545 N N . ALA B 1 22 ? 19.828 16.031 -7.18 1 67.81 22 ALA B N 1
ATOM 1546 C CA . ALA B 1 22 ? 19.734 15.633 -5.777 1 67.81 22 ALA B CA 1
ATOM 1547 C C . ALA B 1 22 ? 19.344 14.164 -5.652 1 67.81 22 ALA B C 1
ATOM 1549 O O . ALA B 1 22 ? 18.422 13.703 -6.312 1 67.81 22 ALA B O 1
ATOM 1550 N N . GLU B 1 23 ? 20.156 13.406 -5.148 1 89 23 GLU B N 1
ATOM 1551 C CA . GLU B 1 23 ? 20 11.969 -4.945 1 89 23 GLU B CA 1
ATOM 1552 C C . GLU B 1 23 ? 18.766 11.664 -4.094 1 89 23 GLU B C 1
ATOM 1554 O O . GLU B 1 23 ? 18.5 12.352 -3.107 1 89 23 GLU B O 1
ATOM 1559 N N . LYS B 1 24 ? 17.891 10.805 -4.547 1 95.69 24 LYS B N 1
ATOM 1560 C CA . LYS B 1 24 ? 16.703 10.367 -3.801 1 95.69 24 LYS B CA 1
ATOM 1561 C C . LYS B 1 24 ? 17.109 9.742 -2.467 1 95.69 24 LYS B C 1
ATOM 1563 O O . LYS B 1 24 ? 18.203 9.188 -2.336 1 95.69 24 LYS B O 1
ATOM 1568 N N . THR B 1 25 ? 16.312 9.938 -1.503 1 97.44 25 THR B N 1
ATOM 1569 C CA . THR B 1 25 ? 16.562 9.383 -0.177 1 97.44 25 THR B CA 1
ATOM 1570 C C . THR B 1 25 ? 15.898 8.008 -0.033 1 97.44 25 THR B C 1
ATOM 1572 O O . THR B 1 25 ? 14.742 7.824 -0.419 1 97.44 25 THR B O 1
ATOM 1575 N N . VAL B 1 26 ? 16.625 7.043 0.531 1 98.25 26 VAL B N 1
ATOM 1576 C CA . VAL B 1 26 ? 16.094 5.715 0.802 1 98.25 26 VAL B CA 1
ATOM 1577 C C . VAL B 1 26 ? 15.43 5.699 2.178 1 98.25 26 VAL B C 1
ATOM 1579 O O . VAL B 1 26 ? 16.062 6.02 3.184 1 98.25 26 VAL B O 1
ATOM 1582 N N . TYR B 1 27 ? 14.188 5.363 2.227 1 98.88 27 TYR B N 1
ATOM 1583 C CA . TYR B 1 27 ? 13.406 5.172 3.445 1 98.88 27 TYR B CA 1
ATOM 1584 C C . TYR B 1 27 ? 13.047 3.701 3.637 1 98.88 27 TYR B C 1
ATOM 1586 O O . TYR B 1 27 ? 13.125 2.91 2.693 1 98.88 27 TYR B O 1
ATOM 1594 N N . GLY B 1 28 ? 12.703 3.352 4.914 1 98.88 28 GLY B N 1
ATOM 1595 C CA . GLY B 1 28 ? 12.227 2.01 5.207 1 98.88 28 GLY B CA 1
ATOM 1596 C C . GLY B 1 28 ? 10.719 1.891 5.148 1 98.88 28 GLY B C 1
ATOM 1597 O O . GLY B 1 28 ? 10.023 2.859 4.824 1 98.88 28 GLY B O 1
ATOM 1598 N N . LEU B 1 29 ? 10.203 0.739 5.422 1 98.88 29 LEU B N 1
ATOM 1599 C CA . LEU B 1 29 ? 8.773 0.448 5.43 1 98.88 29 LEU B CA 1
ATOM 1600 C C . LEU B 1 29 ? 8.031 1.376 6.387 1 98.88 29 LEU B C 1
ATOM 1602 O O . LEU B 1 29 ? 6.871 1.711 6.16 1 98.88 29 LEU B O 1
ATOM 1606 N N . ASN B 1 30 ? 8.734 1.708 7.426 1 98.81 30 ASN B N 1
ATOM 1607 C CA . ASN B 1 30 ? 8.234 2.639 8.43 1 98.81 30 ASN B CA 1
ATOM 1608 C C . ASN B 1 30 ? 9.242 3.74 8.734 1 98.81 30 ASN B C 1
ATOM 1610 O O . ASN B 1 30 ? 10.453 3.516 8.664 1 98.81 30 ASN B O 1
ATOM 1614 N N . GLU B 1 31 ? 8.711 4.867 9.062 1 98.94 31 GLU B N 1
ATOM 1615 C CA . GLU B 1 31 ? 9.562 6.008 9.406 1 98.94 31 GLU B CA 1
ATOM 1616 C C . GLU B 1 31 ? 8.914 6.871 10.484 1 98.94 31 GLU B C 1
ATOM 1618 O O . GLU B 1 31 ? 7.688 6.91 10.602 1 98.94 31 GLU B O 1
ATOM 1623 N N . TYR B 1 32 ? 9.734 7.527 11.227 1 98.62 32 TYR B N 1
ATOM 1624 C CA . TYR B 1 32 ? 9.227 8.594 12.078 1 98.62 32 TYR B CA 1
ATOM 1625 C C . TYR B 1 32 ? 8.922 9.844 11.266 1 98.62 32 TYR B C 1
ATOM 1627 O O . TYR B 1 32 ? 9.695 10.234 10.391 1 98.62 32 TYR B O 1
ATOM 1635 N N . VAL B 1 33 ? 7.785 10.398 11.594 1 98.5 33 VAL B N 1
ATOM 1636 C CA . VAL B 1 33 ? 7.352 11.602 10.883 1 98.5 33 VAL B CA 1
ATOM 1637 C C . VAL B 1 33 ? 6.902 12.656 11.883 1 98.5 33 VAL B C 1
ATOM 1639 O O . VAL B 1 33 ? 6.207 12.352 12.852 1 98.5 33 VAL B O 1
ATOM 1642 N N . SER B 1 34 ? 7.344 13.844 11.656 1 97.56 34 SER B N 1
ATOM 1643 C CA . SER B 1 34 ? 6.836 14.977 12.422 1 97.56 34 SER B CA 1
ATOM 1644 C C . SER B 1 34 ? 5.797 15.758 11.617 1 97.56 34 SER B C 1
ATOM 1646 O O . SER B 1 34 ? 6.027 16.094 10.453 1 97.56 34 SER B O 1
ATOM 1648 N N . LEU B 1 35 ? 4.668 15.898 12.227 1 95.69 35 LEU B N 1
ATOM 1649 C CA . LEU B 1 35 ? 3.623 16.781 11.727 1 95.69 35 LEU B CA 1
ATOM 1650 C C . LEU B 1 35 ? 3.619 18.109 12.484 1 95.69 35 LEU B C 1
ATOM 1652 O O . LEU B 1 35 ? 2.885 18.266 13.461 1 95.69 35 LEU B O 1
ATOM 1656 N N . SER B 1 36 ? 4.332 19.031 11.945 1 88.56 36 SER B N 1
ATOM 1657 C CA . SER B 1 36 ? 4.586 20.266 12.68 1 88.56 36 SER B CA 1
ATOM 1658 C C . SER B 1 36 ? 3.295 21.047 12.914 1 88.56 36 SER B C 1
ATOM 1660 O O . SER B 1 36 ? 3.104 21.641 13.984 1 88.56 36 SER B O 1
ATOM 1662 N N . ASP B 1 37 ? 2.416 21 11.977 1 88.5 37 ASP B N 1
ATOM 1663 C CA . ASP B 1 37 ? 1.131 21.688 12.078 1 88.5 37 ASP B CA 1
ATOM 1664 C C . ASP B 1 37 ? 0.342 21.188 13.289 1 88.5 37 ASP B C 1
ATOM 1666 O O . ASP B 1 37 ? -0.515 21.906 13.812 1 88.5 37 ASP B O 1
ATOM 1670 N N . LEU B 1 38 ? 0.663 20 13.688 1 90.38 38 LEU B N 1
ATOM 1671 C CA . LEU B 1 38 ? -0.14 19.359 14.727 1 90.38 38 LEU B CA 1
ATOM 1672 C C . LEU B 1 38 ? 0.694 19.109 15.977 1 90.38 38 LEU B C 1
ATOM 1674 O O . LEU B 1 38 ? 0.211 18.5 16.938 1 90.38 38 LEU B O 1
ATOM 1678 N N . ASP B 1 39 ? 1.921 19.578 15.945 1 88.56 39 ASP B N 1
ATOM 1679 C CA . ASP B 1 39 ? 2.848 19.297 17.031 1 88.56 39 ASP B CA 1
ATOM 1680 C C . ASP B 1 39 ? 2.842 17.812 17.406 1 88.56 39 ASP B C 1
ATOM 1682 O O . ASP B 1 39 ? 2.684 17.469 18.578 1 88.56 39 ASP B O 1
ATOM 1686 N N . LEU B 1 40 ? 2.973 16.953 16.406 1 90.94 40 LEU B N 1
ATOM 1687 C CA . LEU B 1 40 ? 2.859 15.516 16.547 1 90.94 40 LEU B CA 1
ATOM 1688 C C . LEU B 1 40 ? 4.02 14.805 15.859 1 90.94 40 LEU B C 1
ATOM 1690 O O . LEU B 1 40 ? 4.418 15.188 14.758 1 90.94 40 LEU B O 1
ATOM 1694 N N . GLU B 1 41 ? 4.613 13.906 16.594 1 95.19 41 GLU B N 1
ATOM 1695 C CA . GLU B 1 41 ? 5.543 12.961 15.977 1 95.19 41 GLU B CA 1
ATOM 1696 C C . GLU B 1 41 ? 5.016 11.531 16.062 1 95.19 41 GLU B C 1
ATOM 1698 O O . GLU B 1 41 ? 4.656 11.062 17.141 1 95.19 41 GLU B O 1
ATOM 1703 N N . VAL B 1 42 ? 4.922 10.898 14.945 1 96.31 42 VAL B N 1
ATOM 1704 C CA . VAL B 1 42 ? 4.34 9.562 14.914 1 96.31 42 VAL B CA 1
ATOM 1705 C C . VAL B 1 42 ? 5.18 8.656 14.008 1 96.31 42 VAL B C 1
ATOM 1707 O O . VAL B 1 42 ? 5.996 9.141 13.219 1 96.31 42 VAL B O 1
ATOM 1710 N N . ALA B 1 43 ? 4.984 7.344 14.258 1 97.56 43 ALA B N 1
ATOM 1711 C CA . ALA B 1 43 ? 5.465 6.375 13.281 1 97.56 43 ALA B CA 1
ATOM 1712 C C . ALA B 1 43 ? 4.48 6.227 12.125 1 97.56 43 ALA B C 1
ATOM 1714 O O . ALA B 1 43 ? 3.268 6.156 12.336 1 97.56 43 ALA B O 1
ATOM 1715 N N . ALA B 1 44 ? 5.02 6.23 10.93 1 98.69 44 ALA B N 1
ATOM 1716 C CA . ALA B 1 44 ? 4.211 6.094 9.719 1 98.69 44 ALA B CA 1
ATOM 1717 C C . ALA B 1 44 ? 4.602 4.84 8.938 1 98.69 44 ALA B C 1
ATOM 1719 O O . ALA B 1 44 ? 5.742 4.379 9.023 1 98.69 44 ALA B O 1
ATOM 1720 N N . LYS B 1 45 ? 3.652 4.32 8.289 1 98.88 45 LYS B N 1
ATOM 1721 C CA . LYS B 1 45 ? 3.918 3.279 7.297 1 98.88 45 LYS B CA 1
ATOM 1722 C C . LYS B 1 45 ? 4.016 3.869 5.891 1 98.88 45 LYS B C 1
ATOM 1724 O O . LYS B 1 45 ? 3.205 4.715 5.512 1 98.88 45 LYS B O 1
ATOM 1729 N N . LEU B 1 46 ? 5.07 3.549 5.164 1 98.94 46 LEU B N 1
ATOM 1730 C CA . LEU B 1 46 ? 5.219 3.996 3.783 1 98.94 46 LEU B CA 1
ATOM 1731 C C . LEU B 1 46 ? 4.562 3.012 2.82 1 98.94 46 LEU B C 1
ATOM 1733 O O . LEU B 1 46 ? 4.949 1.842 2.764 1 98.94 46 LEU B O 1
ATOM 1737 N N . ASP B 1 47 ? 3.633 3.486 2.113 1 98.88 47 ASP B N 1
ATOM 1738 C CA . ASP B 1 47 ? 2.727 2.66 1.322 1 98.88 47 ASP B CA 1
ATOM 1739 C C . ASP B 1 47 ? 2.703 3.111 -0.136 1 98.88 47 ASP B C 1
ATOM 1741 O O . ASP B 1 47 ? 1.9 3.967 -0.514 1 98.88 47 ASP B O 1
ATOM 1745 N N . THR B 1 48 ? 3.441 2.412 -0.949 1 98.94 48 THR B N 1
ATOM 1746 C CA . THR B 1 48 ? 3.457 2.738 -2.371 1 98.94 48 THR B CA 1
ATOM 1747 C C . THR B 1 48 ? 2.154 2.309 -3.039 1 98.94 48 THR B C 1
ATOM 1749 O O . THR B 1 48 ? 1.858 2.729 -4.16 1 98.94 48 THR B O 1
ATOM 1752 N N . GLY B 1 49 ? 1.323 1.511 -2.41 1 98.44 49 GLY B N 1
ATOM 1753 C CA . GLY B 1 49 ? 0.073 1.032 -2.975 1 98.44 49 GLY B CA 1
ATOM 1754 C C . GLY B 1 49 ? -1.073 2.012 -2.803 1 98.44 49 GLY B C 1
ATOM 1755 O O . GLY B 1 49 ? -2.115 1.876 -3.449 1 98.44 49 GLY B O 1
ATOM 1756 N N . ALA B 1 50 ? -0.871 2.883 -1.939 1 98.31 50 ALA B N 1
ATOM 1757 C CA . ALA B 1 50 ? -1.876 3.92 -1.718 1 98.31 50 ALA B CA 1
ATOM 1758 C C . ALA B 1 50 ? -1.473 5.227 -2.393 1 98.31 50 ALA B C 1
ATOM 1760 O O . ALA B 1 50 ? -0.359 5.719 -2.191 1 98.31 50 ALA B O 1
ATOM 1761 N N . LYS B 1 51 ? -2.332 5.789 -3.139 1 97.81 51 LYS B N 1
ATOM 1762 C CA . LYS B 1 51 ? -2.033 7.055 -3.805 1 97.81 51 LYS B CA 1
ATOM 1763 C C . LYS B 1 51 ? -1.927 8.195 -2.795 1 97.81 51 LYS B C 1
ATOM 1765 O O . LYS B 1 51 ? -0.919 8.906 -2.756 1 97.81 51 LYS B O 1
ATOM 1770 N N . THR B 1 52 ? -2.967 8.352 -1.97 1 97.75 52 THR B N 1
ATOM 1771 C CA . THR B 1 52 ? -3.037 9.453 -1.013 1 97.75 52 THR B CA 1
ATOM 1772 C C . THR B 1 52 ? -2.643 8.984 0.384 1 97.75 52 THR B C 1
ATOM 1774 O O . THR B 1 52 ? -2.955 7.855 0.775 1 97.75 52 THR B O 1
ATOM 1777 N N . ALA B 1 53 ? -1.946 9.812 1.096 1 98.69 53 ALA B N 1
ATOM 1778 C CA . ALA B 1 53 ? -1.644 9.547 2.502 1 98.69 53 ALA B CA 1
ATOM 1779 C C . ALA B 1 53 ? -2.914 9.555 3.346 1 98.69 53 ALA B C 1
ATOM 1781 O O . ALA B 1 53 ? -3.963 10.023 2.898 1 98.69 53 ALA B O 1
ATOM 1782 N N . SER B 1 54 ? -2.807 8.984 4.543 1 98.69 54 SER B N 1
ATOM 1783 C CA . SER B 1 54 ? -3.955 8.922 5.441 1 98.69 54 SER B CA 1
ATOM 1784 C C . SER B 1 54 ? -3.535 9.141 6.891 1 98.69 54 SER B C 1
ATOM 1786 O O . SER B 1 54 ? -2.492 8.648 7.324 1 98.69 54 SER B O 1
ATOM 1788 N N . LEU B 1 55 ? -4.34 9.867 7.594 1 97.94 55 LEU B N 1
ATOM 1789 C CA . LEU B 1 55 ? -4.137 10.125 9.016 1 97.94 55 LEU B CA 1
ATOM 1790 C C . LEU B 1 55 ? -5.328 9.641 9.828 1 97.94 55 LEU B C 1
ATOM 1792 O O . LEU B 1 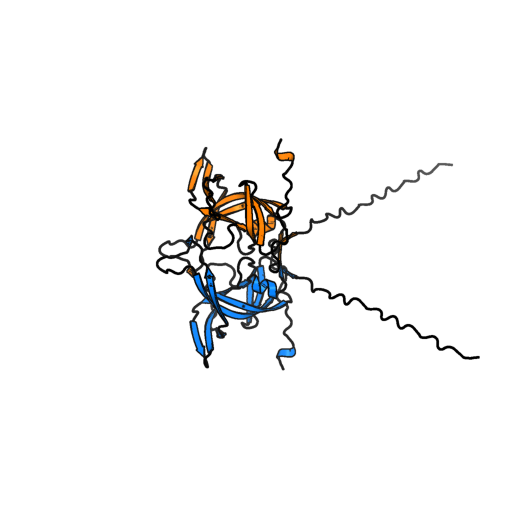55 ? -6.48 9.891 9.461 1 97.94 55 LEU B O 1
ATOM 1796 N N . SER B 1 56 ? -5 8.984 10.914 1 97.19 56 SER B N 1
ATOM 1797 C CA . SER B 1 56 ? -6.047 8.469 11.789 1 97.19 56 SER B CA 1
ATOM 1798 C C . SER B 1 56 ? -6.809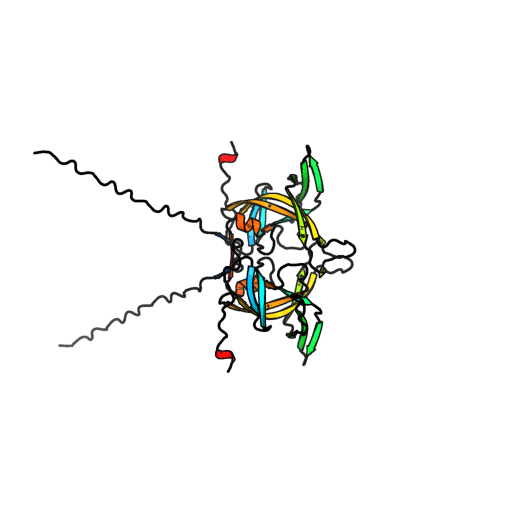 9.602 12.469 1 97.19 56 SER B C 1
ATOM 1800 O O . SER B 1 56 ? -6.215 10.438 13.156 1 97.19 56 SER B O 1
ATOM 1802 N N . ALA B 1 57 ? -8.078 9.57 12.281 1 96.75 57 ALA B N 1
ATOM 1803 C CA . ALA B 1 57 ? -8.945 10.617 12.812 1 96.75 57 ALA B CA 1
ATOM 1804 C C . ALA B 1 57 ? -10.312 10.055 13.195 1 96.75 57 ALA B C 1
ATOM 1806 O O . ALA B 1 57 ? -10.711 8.984 12.727 1 96.75 57 ALA B O 1
ATOM 1807 N N . ARG B 1 58 ? -10.969 10.75 14.078 1 95.44 58 ARG B N 1
ATOM 1808 C CA . ARG B 1 58 ? -12.328 10.43 14.492 1 95.44 58 ARG B CA 1
ATOM 1809 C C . ARG B 1 58 ? -13.18 11.688 14.586 1 95.44 58 ARG B C 1
ATOM 1811 O O . ARG B 1 58 ? -12.656 12.805 14.523 1 95.44 58 ARG B O 1
ATOM 1818 N N . ASP B 1 59 ? -14.539 11.453 14.547 1 95.5 59 ASP B N 1
ATOM 1819 C CA . ASP B 1 59 ? -15.492 12.555 14.625 1 95.5 59 ASP B CA 1
ATOM 1820 C C . ASP B 1 59 ? -15.227 13.594 13.539 1 95.5 59 ASP B C 1
ATOM 1822 O O . ASP B 1 59 ? -15.148 14.789 13.82 1 95.5 59 ASP B O 1
ATOM 1826 N N . ILE B 1 60 ? -15.117 13.133 12.367 1 97.62 60 ILE B N 1
ATOM 1827 C CA . ILE B 1 60 ? -14.781 13.961 11.219 1 97.62 60 ILE B CA 1
ATOM 1828 C C . ILE B 1 60 ? -16.031 14.648 10.695 1 97.62 60 ILE B C 1
ATOM 1830 O O . ILE B 1 60 ? -16.984 13.984 10.273 1 97.62 60 ILE B O 1
ATOM 1834 N N . GLU B 1 61 ? -16.016 16 10.68 1 98.44 61 GLU B N 1
ATOM 1835 C CA . GLU B 1 61 ? -17.188 16.766 10.266 1 98.44 61 GLU B CA 1
ATOM 1836 C C . GLU B 1 61 ? -16.812 17.906 9.328 1 98.44 61 GLU B C 1
ATOM 1838 O O . GLU B 1 61 ? -15.875 18.656 9.609 1 98.44 61 GLU B O 1
ATOM 1843 N N . ARG B 1 62 ? -17.562 18.047 8.312 1 98.5 62 ARG B N 1
ATOM 1844 C CA . ARG B 1 62 ? -17.375 19.188 7.43 1 98.5 62 ARG B CA 1
ATOM 1845 C C . ARG B 1 62 ? -18.266 20.359 7.855 1 98.5 62 ARG B C 1
ATOM 1847 O O . ARG B 1 62 ? -19.375 20.156 8.352 1 98.5 62 ARG B O 1
ATOM 1854 N N . PHE B 1 63 ? -17.75 21.531 7.629 1 98.56 63 PHE B N 1
ATOM 1855 C CA . PHE B 1 63 ? -18.531 22.719 7.938 1 98.56 63 PHE B CA 1
ATOM 1856 C C . PHE B 1 63 ? -18.078 23.906 7.09 1 98.56 63 PHE B C 1
ATOM 1858 O O . PHE B 1 63 ? -17.047 23.828 6.402 1 98.56 63 PHE B O 1
ATOM 1865 N N . LYS B 1 64 ? -18.859 24.953 7.07 1 98.5 64 LYS B N 1
ATOM 1866 C CA . LYS B 1 64 ? -18.531 26.156 6.312 1 98.5 64 LYS B CA 1
ATOM 1867 C C . LYS B 1 64 ? -17.984 27.234 7.227 1 98.5 64 LYS B C 1
ATOM 1869 O O . LYS B 1 64 ? -18.469 27.438 8.344 1 98.5 64 LYS B O 1
ATOM 1874 N N . ARG B 1 65 ? -16.969 27.859 6.809 1 97.88 65 ARG B N 1
ATOM 1875 C CA . ARG B 1 65 ? -16.391 29.047 7.441 1 97.88 65 ARG B CA 1
ATOM 1876 C C . ARG B 1 65 ? -15.992 30.094 6.395 1 97.88 65 ARG B C 1
ATOM 1878 O O . ARG B 1 65 ? -15.148 29.812 5.539 1 97.88 65 ARG B O 1
ATOM 1885 N N . ASP B 1 66 ? -16.719 31.328 6.449 1 97 66 ASP B N 1
ATOM 1886 C CA . ASP B 1 66 ? -16.438 32.438 5.535 1 97 66 ASP B CA 1
ATOM 1887 C C . ASP B 1 66 ? -16.562 31.984 4.082 1 97 66 ASP B C 1
ATOM 1889 O O . ASP B 1 66 ? -15.688 32.25 3.26 1 97 66 ASP B O 1
ATOM 1893 N N . GLY B 1 67 ? -17.422 31.094 3.855 1 97.19 67 GLY B N 1
ATOM 1894 C CA . GLY B 1 67 ? -17.75 30.688 2.498 1 97.19 67 GLY B CA 1
ATOM 1895 C C . GLY B 1 67 ? -16.906 29.531 2.004 1 97.19 67 GLY B C 1
ATOM 1896 O O . GLY B 1 67 ? -17.109 29.031 0.894 1 97.19 67 GLY B O 1
ATOM 1897 N N . GLU B 1 68 ? -16 29.125 2.889 1 98.12 68 GLU B N 1
ATOM 1898 C CA . GLU B 1 68 ? -15.133 28 2.521 1 98.12 68 GLU B CA 1
ATOM 1899 C C . GLU B 1 68 ? -15.484 26.75 3.307 1 98.12 68 GLU B C 1
ATOM 1901 O O . GLU B 1 68 ? -16.016 26.828 4.418 1 98.12 68 GLU B O 1
ATOM 1906 N N . THR B 1 69 ? -15.211 25.625 2.676 1 98.69 69 THR B N 1
ATOM 1907 C CA . THR B 1 69 ? -15.469 24.359 3.363 1 98.69 69 THR B CA 1
ATOM 1908 C C . THR B 1 69 ? -14.281 23.969 4.227 1 98.69 69 THR B C 1
ATOM 1910 O O . THR B 1 69 ? -13.133 24.016 3.777 1 98.69 69 THR B O 1
ATOM 1913 N N . TRP B 1 70 ? -14.586 23.609 5.438 1 98.88 70 TRP B N 1
ATOM 1914 C CA . TRP B 1 70 ? -13.609 23.172 6.43 1 98.88 70 TRP B CA 1
ATOM 1915 C C . TRP B 1 70 ? -13.953 21.797 6.969 1 98.88 70 TRP B C 1
ATOM 1917 O O . TRP B 1 70 ? -15.039 21.266 6.719 1 98.88 70 TRP B O 1
ATOM 1927 N N . VAL B 1 71 ? -12.984 21.188 7.645 1 98.81 71 VAL B N 1
ATOM 1928 C CA . VAL B 1 71 ? -13.195 19.922 8.344 1 98.81 71 VAL B CA 1
ATOM 1929 C C . VAL B 1 71 ? -12.727 20.047 9.797 1 98.81 71 VAL B C 1
ATOM 1931 O O . VAL B 1 71 ? -11.695 20.672 10.062 1 98.81 71 VAL B O 1
ATOM 1934 N N . ARG B 1 72 ? -13.508 19.516 10.664 1 98.31 72 ARG B N 1
ATOM 1935 C CA . ARG B 1 72 ? -13.172 19.391 12.078 1 98.31 72 ARG B CA 1
ATOM 1936 C C . ARG B 1 72 ? -13.039 17.922 12.469 1 98.31 72 ARG B C 1
ATOM 1938 O O . ARG B 1 72 ? -13.836 17.078 12.047 1 98.31 72 ARG B O 1
ATOM 1945 N N . PHE B 1 73 ? -12.039 17.609 13.211 1 97.06 73 PHE B N 1
ATOM 1946 C CA . PHE B 1 73 ? -11.805 16.219 13.586 1 97.06 73 PHE B CA 1
ATOM 1947 C C . PHE B 1 73 ? -10.93 16.141 14.836 1 97.06 73 PHE B C 1
ATOM 1949 O O . PHE B 1 73 ? -10.414 17.156 15.305 1 97.06 73 PHE B O 1
ATOM 1956 N N . TYR B 1 74 ? -10.875 14.93 15.422 1 95.38 74 TYR B N 1
ATOM 1957 C CA . TYR B 1 74 ? -9.945 14.57 16.484 1 95.38 74 TYR B CA 1
ATOM 1958 C C . TYR B 1 74 ? -8.945 13.531 15.992 1 95.38 74 TYR B C 1
ATOM 1960 O O . TYR B 1 74 ? -9.273 12.688 15.156 1 95.38 74 TYR B O 1
ATOM 1968 N N . LEU B 1 75 ? -7.699 13.672 16.438 1 94.75 75 LEU B N 1
ATOM 1969 C CA . LEU B 1 75 ? -6.754 12.602 16.141 1 94.75 75 LEU B CA 1
ATOM 1970 C C . LEU B 1 75 ? -7.156 11.312 16.844 1 94.75 75 LEU B C 1
ATOM 1972 O O . LEU B 1 75 ? -7.543 11.336 18.016 1 94.75 75 LEU B O 1
ATOM 1976 N N . ALA B 1 76 ? -7.234 10.281 16.094 1 92.56 76 ALA B N 1
ATOM 1977 C CA . ALA B 1 76 ? -7.488 8.961 16.672 1 92.56 76 ALA B CA 1
ATOM 1978 C C . ALA B 1 76 ? -6.188 8.219 16.938 1 92.56 76 ALA B C 1
ATOM 1980 O O . ALA B 1 76 ? -5.961 7.133 16.391 1 92.56 76 ALA B O 1
ATOM 1981 N N . ILE B 1 77 ? -5.289 8.82 17.562 1 88.31 77 ILE B N 1
ATOM 1982 C CA . ILE B 1 77 ? -3.996 8.266 17.953 1 88.31 77 ILE B CA 1
ATOM 1983 C C . ILE B 1 77 ? -3.928 8.109 19.469 1 88.31 77 ILE B C 1
ATOM 1985 O O . ILE B 1 77 ? -4.148 9.07 20.203 1 88.31 77 ILE B O 1
ATOM 1989 N N . ASP B 1 78 ? -3.533 6.699 19.828 1 73.69 78 ASP B N 1
ATOM 1990 C CA . ASP B 1 78 ? -3.512 6.387 21.266 1 73.69 78 ASP B CA 1
ATOM 1991 C C . ASP B 1 78 ? -4.395 7.359 22.047 1 73.69 78 ASP B C 1
ATOM 1993 O O . ASP B 1 78 ? -5.203 8.086 21.469 1 73.69 78 ASP B O 1
ATOM 1997 N N . ASP B 1 79 ? -3.686 7.883 23.172 1 57.94 79 ASP B N 1
ATOM 1998 C CA . ASP B 1 79 ? -4.469 8.555 24.203 1 57.94 79 ASP B CA 1
ATOM 1999 C C . ASP B 1 79 ? -5.035 9.875 23.688 1 57.94 79 ASP B C 1
ATOM 2001 O O . ASP B 1 79 ? -4.535 10.43 22.703 1 57.94 79 ASP B O 1
ATOM 2005 N N . ALA B 1 80 ? -5.824 10.727 24.328 1 56.25 80 ALA B N 1
ATOM 2006 C CA . ALA B 1 80 ? -6.863 11.742 24.438 1 56.25 80 ALA B CA 1
ATOM 2007 C C . ALA B 1 80 ? -6.453 13.023 23.719 1 56.25 80 ALA B C 1
ATOM 2009 O O . ALA B 1 80 ? -5.406 13.609 24.016 1 56.25 80 ALA B O 1
ATOM 2010 N N . HIS B 1 81 ? -6.293 12.883 22.203 1 65 81 HIS B N 1
ATOM 2011 C CA . HIS B 1 81 ? -6.336 14.289 21.797 1 65 81 HIS B CA 1
ATOM 2012 C C . HIS B 1 81 ? -7.711 14.891 22.047 1 65 81 HIS B C 1
ATOM 2014 O O . HIS B 1 81 ? -8.695 14.492 21.422 1 65 81 HIS B O 1
ATOM 2020 N N . ALA B 1 82 ? -7.68 15.516 23.094 1 73.38 82 ALA B N 1
ATOM 2021 C CA . ALA B 1 82 ? -8.93 15.984 23.672 1 73.38 82 ALA B CA 1
ATOM 2022 C C . ALA B 1 82 ? -9.422 17.25 22.969 1 73.38 82 ALA B C 1
ATOM 2024 O O . ALA B 1 82 ? -10.57 17.672 23.172 1 73.38 82 ALA B O 1
ATOM 2025 N N . HIS B 1 83 ? -8.492 17.75 21.953 1 88.62 83 HIS B N 1
ATOM 2026 C CA . HIS B 1 83 ? -8.969 18.984 21.328 1 88.62 83 HIS B CA 1
ATOM 2027 C C . HIS B 1 83 ? -9.219 18.781 19.844 1 88.62 83 HIS B C 1
ATOM 2029 O O . HIS B 1 83 ? -8.438 18.109 19.156 1 88.62 83 HIS B O 1
ATOM 2035 N N . PRO B 1 84 ? -10.203 19.406 19.359 1 93.56 84 PRO B N 1
ATOM 2036 C CA . PRO B 1 84 ? -10.492 19.297 17.922 1 93.56 84 PRO B CA 1
ATOM 2037 C C . PRO B 1 84 ? -9.492 20.062 17.062 1 93.56 84 PRO B C 1
ATOM 2039 O O . PRO B 1 84 ? -8.953 21.078 17.5 1 93.56 84 PRO B O 1
ATOM 2042 N N . ILE B 1 85 ? -9.25 19.609 15.867 1 95.94 85 ILE B N 1
ATOM 2043 C CA . ILE B 1 85 ? -8.43 20.25 14.844 1 95.94 85 ILE B CA 1
ATOM 2044 C C . ILE B 1 85 ? -9.305 20.703 13.68 1 95.94 85 ILE B C 1
ATOM 2046 O O . ILE B 1 85 ? -10.203 19.969 13.258 1 95.94 85 ILE B O 1
ATOM 2050 N N . GLU B 1 86 ? -9.102 21.875 13.25 1 97.88 86 GLU B N 1
ATOM 2051 C CA . GLU B 1 86 ? -9.828 22.391 12.086 1 97.88 86 GLU B CA 1
ATOM 2052 C C . GLU B 1 86 ? -8.859 22.781 10.977 1 97.88 86 GLU B C 1
ATOM 2054 O O . GLU B 1 86 ? -7.824 23.391 11.227 1 97.88 86 GLU B O 1
ATOM 2059 N N . ARG B 1 87 ? -9.172 22.375 9.781 1 98.19 87 ARG B N 1
ATOM 2060 C CA . ARG B 1 87 ? -8.383 22.688 8.594 1 98.19 87 ARG B CA 1
ATOM 2061 C C . ARG B 1 87 ? -9.281 22.922 7.387 1 98.19 87 ARG B C 1
ATOM 2063 O O . ARG B 1 87 ? -10.367 22.359 7.293 1 98.19 87 ARG B O 1
ATOM 2070 N N . PRO B 1 88 ? -8.812 23.812 6.461 1 98.56 88 PRO B N 1
ATOM 2071 C CA . PRO B 1 88 ? -9.562 23.891 5.203 1 98.56 88 PRO B CA 1
ATOM 2072 C C . PRO B 1 88 ? -9.609 22.547 4.465 1 98.56 88 PRO B C 1
ATOM 2074 O O . PRO B 1 88 ? -8.625 21.812 4.465 1 98.56 88 PRO B O 1
ATOM 2077 N N . LEU B 1 89 ? -10.766 22.25 3.906 1 98.88 89 LEU B N 1
ATOM 2078 C CA . LEU B 1 89 ? -10.906 21.062 3.072 1 98.88 89 LEU B CA 1
ATOM 2079 C C . LEU B 1 89 ? -10.25 21.281 1.711 1 98.88 89 LEU B C 1
ATOM 2081 O O . LEU B 1 89 ? -10.562 22.25 1.009 1 98.88 89 LEU B O 1
ATOM 2085 N N . ALA B 1 90 ? -9.32 20.438 1.397 1 98.75 90 ALA B N 1
ATOM 2086 C CA . ALA B 1 90 ? -8.695 20.531 0.081 1 98.75 90 ALA B CA 1
ATOM 2087 C C . ALA B 1 90 ? -9.578 19.891 -0.991 1 98.75 90 ALA B C 1
ATOM 2089 O O . ALA B 1 90 ? -9.781 20.469 -2.062 1 98.75 90 ALA B O 1
ATOM 2090 N N . ARG B 1 91 ? -10.078 18.688 -0.763 1 98.5 91 ARG B N 1
ATOM 2091 C CA . ARG B 1 91 ? -10.945 17.906 -1.632 1 98.5 91 ARG B CA 1
ATOM 2092 C C . ARG B 1 91 ? -11.5 16.688 -0.894 1 98.5 91 ARG B C 1
ATOM 2094 O O . ARG B 1 91 ? -11.211 16.484 0.288 1 98.5 91 ARG B O 1
ATOM 2101 N N . ILE B 1 92 ? -12.398 16.016 -1.611 1 98.38 92 ILE B N 1
ATOM 2102 C CA . ILE B 1 92 ? -12.867 14.711 -1.163 1 98.38 92 ILE B CA 1
ATOM 2103 C C . ILE B 1 92 ? -12.234 13.609 -2.018 1 98.38 92 ILE B C 1
ATOM 2105 O O . ILE B 1 92 ? -12.242 13.695 -3.248 1 98.38 92 ILE B O 1
ATOM 2109 N N . SER B 1 93 ? -11.641 12.719 -1.326 1 97.62 93 SER B N 1
ATOM 2110 C CA . SER B 1 93 ? -11.07 11.586 -2.047 1 97.62 93 SER B CA 1
ATOM 2111 C C . SER B 1 93 ? -11.992 10.367 -1.978 1 97.62 93 SER B C 1
ATOM 2113 O O . SER B 1 93 ? -12.578 10.086 -0.93 1 97.62 93 SER B O 1
ATOM 2115 N N . LYS B 1 94 ? -12.141 9.695 -3.076 1 95.25 94 LYS B N 1
ATOM 2116 C CA . LYS B 1 94 ? -12.898 8.453 -3.129 1 95.25 94 LYS B CA 1
ATOM 2117 C C . LYS B 1 94 ? -11.969 7.242 -3.084 1 95.25 94 LYS B C 1
ATOM 2119 O O . LYS B 1 94 ? -11.188 7.016 -4.012 1 95.25 94 LYS B O 1
ATOM 2124 N N . ILE B 1 95 ? -12.047 6.539 -1.995 1 95.69 95 ILE B N 1
ATOM 2125 C CA . ILE B 1 95 ? -11.219 5.352 -1.802 1 95.69 95 ILE B CA 1
ATOM 2126 C C . ILE B 1 95 ? -12.008 4.105 -2.189 1 95.69 95 ILE B C 1
ATOM 2128 O O . ILE B 1 95 ? -13 3.764 -1.543 1 95.69 95 ILE B O 1
ATOM 2132 N N . LYS B 1 96 ? -11.5 3.365 -3.143 1 93.56 96 LYS B N 1
ATOM 2133 C CA . LYS B 1 96 ? -12.172 2.168 -3.635 1 93.56 96 LYS B CA 1
ATOM 2134 C C . LYS B 1 96 ? -12.234 1.09 -2.559 1 93.56 96 LYS B C 1
ATOM 2136 O O . LYS B 1 96 ? -11.289 0.92 -1.787 1 93.56 96 LYS B O 1
ATOM 2141 N N . ARG B 1 97 ? -13.328 0.432 -2.594 1 91.81 97 ARG B N 1
ATOM 2142 C CA . ARG B 1 97 ? -13.5 -0.688 -1.675 1 91.81 97 ARG B CA 1
ATOM 2143 C C . ARG B 1 97 ? -13.141 -2.008 -2.346 1 91.81 97 ARG B C 1
ATOM 2145 O O . ARG B 1 97 ? -13.32 -2.166 -3.557 1 91.81 97 ARG B O 1
ATOM 2152 N N . ARG B 1 98 ? -12.625 -2.932 -1.562 1 90.06 98 ARG B N 1
ATOM 2153 C CA . ARG B 1 98 ? -12.414 -4.293 -2.049 1 90.06 98 ARG B CA 1
ATOM 2154 C C . ARG B 1 98 ? -13.75 -4.969 -2.367 1 90.06 98 ARG B C 1
ATOM 2156 O O . ARG B 1 98 ? -14.773 -4.656 -1.754 1 90.06 98 ARG B O 1
ATOM 2163 N N . ALA B 1 99 ? -13.688 -5.891 -3.26 1 85.88 99 ALA B N 1
ATOM 2164 C CA . ALA B 1 99 ? -14.906 -6.586 -3.666 1 85.88 99 ALA B CA 1
ATOM 2165 C C . ALA B 1 99 ? -15.594 -7.219 -2.465 1 85.88 99 ALA B C 1
ATOM 2167 O O . ALA B 1 99 ? -16.828 -7.176 -2.355 1 85.88 99 ALA B O 1
ATOM 2168 N N . GLY B 1 100 ? -14.836 -7.754 -1.556 1 83.5 100 GLY B N 1
ATOM 2169 C CA . GLY B 1 100 ? -15.398 -8.422 -0.393 1 83.5 100 GLY B CA 1
ATOM 2170 C C . GLY B 1 100 ? -15.914 -7.461 0.66 1 83.5 100 GLY B C 1
ATOM 2171 O O . GLY B 1 100 ? -16.578 -7.871 1.611 1 83.5 100 GLY B O 1
ATOM 2172 N N . ASP B 1 101 ? -15.641 -6.238 0.494 1 85.56 101 ASP B N 1
ATOM 2173 C CA . ASP B 1 101 ? -16.016 -5.238 1.488 1 85.56 101 ASP B CA 1
ATOM 2174 C C . ASP B 1 101 ? -17.172 -4.367 0.982 1 85.56 101 ASP B C 1
ATOM 2176 O O . ASP B 1 101 ? -17.625 -3.465 1.688 1 85.56 101 ASP B O 1
ATOM 2180 N N . PHE B 1 102 ? -17.594 -4.715 -0.215 1 81.44 102 PHE B N 1
ATOM 2181 C CA . PHE B 1 102 ? -18.734 -3.986 -0.784 1 81.44 102 PHE B CA 1
ATOM 2182 C C . PHE B 1 102 ? -20.031 -4.41 -0.13 1 81.44 102 PHE B C 1
ATOM 2184 O O . PHE B 1 102 ? -20.297 -5.605 0.038 1 81.44 102 PHE B O 1
ATOM 2191 N N . ASP B 1 103 ? -20.688 -3.375 0.35 1 74.62 103 ASP B N 1
ATOM 2192 C CA . ASP B 1 103 ? -22.047 -3.604 0.865 1 74.62 103 ASP B CA 1
ATOM 2193 C C . ASP B 1 103 ? -23.094 -3.104 -0.118 1 74.62 103 ASP B C 1
ATOM 2195 O O . ASP B 1 103 ? -23.266 -1.896 -0.288 1 74.62 103 ASP B O 1
ATOM 2199 N N . PRO B 1 104 ? -23.766 -3.996 -0.774 1 75.94 104 PRO B N 1
ATOM 2200 C CA . PRO B 1 104 ? -24.766 -3.586 -1.76 1 75.94 104 PRO B CA 1
ATOM 2201 C C . PRO B 1 104 ? -25.812 -2.646 -1.176 1 75.94 104 PRO B C 1
ATOM 2203 O O . PRO B 1 104 ? -26.391 -1.829 -1.901 1 75.94 104 PRO B O 1
ATOM 2206 N N . GLU B 1 105 ? -26.062 -2.826 0.105 1 74.12 105 GLU B N 1
ATOM 2207 C CA . GLU B 1 105 ? -27.062 -1.964 0.729 1 74.12 105 GLU B CA 1
ATOM 2208 C C . GLU B 1 105 ? -26.594 -0.513 0.77 1 74.12 105 GLU B C 1
ATOM 2210 O O . GLU B 1 105 ? -27.406 0.411 0.675 1 74.12 105 GLU B O 1
ATOM 2215 N N . GLU B 1 106 ? -25.266 -0.486 0.916 1 74.25 106 GLU B N 1
ATOM 2216 C CA . GLU B 1 106 ? -24.703 0.862 0.904 1 74.25 106 GLU B CA 1
ATOM 2217 C C . GLU B 1 106 ? -24.578 1.397 -0.52 1 74.25 106 GLU B C 1
ATOM 2219 O O . GLU B 1 106 ? -24.672 2.607 -0.744 1 74.25 106 GLU B O 1
ATOM 2224 N N . GLY B 1 107 ? -24.516 0.493 -1.412 1 76.38 107 GLY B N 1
ATOM 2225 C CA . GLY B 1 107 ? -24.531 0.828 -2.828 1 76.38 107 GLY B CA 1
ATOM 2226 C C . GLY B 1 107 ? -23.297 1.581 -3.275 1 76.38 107 GLY B C 1
ATOM 2227 O O . GLY B 1 107 ? -23.25 2.1 -4.395 1 76.38 107 GLY B O 1
ATOM 2228 N N . LYS B 1 108 ? -22.344 1.727 -2.33 1 83.62 108 LYS B N 1
ATOM 2229 C CA . LYS B 1 108 ? -21.188 2.518 -2.732 1 83.62 108 LYS B CA 1
ATOM 2230 C C . LYS B 1 108 ? -19.953 1.637 -2.895 1 83.62 108 LYS B C 1
ATOM 2232 O O . LYS B 1 108 ? -19.594 0.886 -1.986 1 83.62 108 LYS B O 1
ATOM 2237 N N . THR B 1 109 ? -19.312 1.799 -4.02 1 90.31 109 THR B N 1
ATOM 2238 C CA . THR B 1 109 ? -18.109 1.045 -4.332 1 90.31 109 THR B CA 1
ATOM 2239 C C . THR B 1 109 ? -16.859 1.77 -3.811 1 90.31 109 THR B C 1
ATOM 2241 O O . THR B 1 109 ? -15.734 1.329 -4.043 1 90.31 109 THR B O 1
ATOM 2244 N N . TYR B 1 110 ? -17.141 2.889 -3.111 1 93.75 110 TYR B N 1
ATOM 2245 C CA . TYR B 1 110 ? -16.031 3.67 -2.576 1 93.75 110 TYR B CA 1
ATOM 2246 C C . TYR B 1 110 ? -16.406 4.312 -1.246 1 93.75 110 TYR B C 1
ATOM 2248 O O . TYR B 1 110 ? -17.594 4.395 -0.902 1 93.75 110 TYR B O 1
ATOM 2256 N N . THR B 1 111 ? -15.375 4.672 -0.477 1 93.12 111 THR B N 1
ATOM 2257 C CA . THR B 1 111 ? -15.547 5.52 0.697 1 93.12 111 THR B CA 1
ATOM 2258 C C . THR B 1 111 ? -14.992 6.918 0.435 1 93.12 111 THR B C 1
ATOM 2260 O O . THR B 1 111 ? -13.898 7.07 -0.106 1 93.12 111 THR B O 1
ATOM 2263 N N . ALA B 1 112 ? -15.844 7.902 0.776 1 95.38 112 ALA B N 1
ATOM 2264 C CA . ALA B 1 112 ? -15.422 9.289 0.62 1 95.38 112 ALA B CA 1
ATOM 2265 C C . ALA B 1 112 ? -14.672 9.781 1.854 1 95.38 112 ALA B C 1
ATOM 2267 O O . ALA B 1 112 ? -15.156 9.641 2.979 1 95.38 112 ALA B O 1
ATOM 2268 N N . ARG B 1 113 ? -13.5 10.391 1.624 1 98.25 113 ARG B N 1
ATOM 2269 C CA . ARG B 1 113 ? -12.688 10.844 2.746 1 98.25 113 ARG B CA 1
ATOM 2270 C C . ARG B 1 113 ? -12.211 12.273 2.535 1 98.25 113 ARG B C 1
ATOM 2272 O O . ARG B 1 113 ? -11.656 12.602 1.483 1 98.25 113 ARG B O 1
ATOM 2279 N N . PRO B 1 114 ? -12.438 13.141 3.576 1 98.88 114 PRO B N 1
ATOM 2280 C CA . PRO B 1 114 ? -11.898 14.5 3.441 1 98.88 114 PRO B CA 1
ATOM 2281 C C . PRO B 1 114 ? -10.367 14.531 3.4 1 98.88 114 PRO B C 1
ATOM 2283 O O . PRO B 1 114 ? -9.719 13.758 4.109 1 98.88 114 PRO B O 1
ATOM 2286 N N . VAL B 1 115 ? -9.883 15.422 2.547 1 98.94 115 VAL B N 1
ATOM 2287 C CA . VAL B 1 115 ? -8.438 15.578 2.396 1 98.94 115 VAL B CA 1
ATOM 2288 C C . VAL B 1 115 ? -8.016 16.969 2.895 1 98.94 115 VAL B C 1
ATOM 2290 O O . VAL B 1 115 ? -8.68 17.953 2.609 1 98.94 115 VAL B O 1
ATOM 2293 N N . ILE B 1 116 ? -6.984 16.953 3.695 1 98.75 116 ILE B N 1
ATOM 2294 C CA . ILE B 1 116 ? -6.383 18.203 4.141 1 98.75 116 ILE B CA 1
ATOM 2295 C C . ILE B 1 116 ? -4.91 18.234 3.738 1 98.75 116 ILE B C 1
ATOM 2297 O O . ILE B 1 116 ? -4.355 17.234 3.293 1 98.75 116 ILE B O 1
ATOM 2301 N N . GLU B 1 117 ? -4.316 19.406 3.896 1 98.5 117 GLU B N 1
ATOM 2302 C CA . GLU B 1 117 ? -2.877 19.562 3.701 1 98.5 117 GLU B CA 1
ATOM 2303 C C . GLU B 1 117 ? -2.145 19.656 5.035 1 98.5 117 GLU B C 1
ATOM 2305 O O . GLU B 1 117 ? -2.619 20.297 5.969 1 98.5 117 GLU B O 1
ATOM 2310 N N . LEU B 1 118 ? -1.019 18.938 5.105 1 97.75 118 LEU B N 1
ATOM 2311 C CA . LEU B 1 118 ? -0.166 18.969 6.289 1 97.75 118 LEU B CA 1
ATOM 2312 C C . LEU B 1 118 ? 1.303 19.078 5.898 1 97.75 118 LEU B C 1
ATOM 2314 O O . LEU B 1 118 ? 1.726 18.531 4.879 1 97.75 118 LEU B O 1
ATOM 2318 N N . GLN B 1 119 ? 2.018 19.766 6.715 1 97.25 119 GLN B N 1
ATOM 2319 C CA . GLN B 1 119 ? 3.471 19.75 6.566 1 97.25 119 GLN B CA 1
ATOM 2320 C C . GLN B 1 119 ? 4.09 18.562 7.293 1 97.25 119 GLN B C 1
ATOM 2322 O O . GLN B 1 119 ? 3.83 18.359 8.484 1 97.25 119 GLN B O 1
ATOM 2327 N N . VAL B 1 120 ? 4.918 17.844 6.582 1 97.75 120 VAL B N 1
ATOM 2328 C CA . VAL B 1 120 ? 5.531 16.656 7.168 1 97.75 120 VAL B CA 1
ATOM 2329 C C . VAL B 1 120 ? 7.051 16.781 7.102 1 97.75 120 VAL B C 1
ATOM 2331 O O . VAL B 1 120 ? 7.602 17.281 6.113 1 97.75 120 VAL B O 1
ATOM 2334 N N . CYS B 1 121 ? 7.637 16.391 8.164 1 98.25 121 CYS B N 1
ATOM 2335 C CA . CYS B 1 121 ? 9.094 16.25 8.234 1 98.25 121 CYS B CA 1
ATOM 2336 C C . CYS B 1 121 ? 9.5 14.797 8.383 1 98.25 121 CYS B C 1
ATOM 2338 O O . CYS B 1 121 ? 9.133 14.141 9.359 1 98.25 121 CYS B O 1
ATOM 2340 N N . MET B 1 122 ? 10.203 14.242 7.453 1 98.12 122 MET B N 1
ATOM 2341 C CA . MET B 1 122 ? 10.758 12.891 7.457 1 98.12 122 MET B CA 1
ATOM 2342 C C . MET B 1 122 ? 12.25 12.914 7.152 1 98.12 122 MET B C 1
ATOM 2344 O O . MET B 1 122 ? 12.656 13.258 6.043 1 98.12 122 MET B O 1
ATOM 2348 N N . GLY B 1 123 ? 13.07 12.531 8.133 1 97.19 123 GLY B N 1
ATOM 2349 C CA . GLY B 1 123 ? 14.484 12.852 8 1 97.19 123 GLY B CA 1
ATOM 2350 C C . GLY B 1 123 ? 14.742 14.344 7.887 1 97.19 123 GLY B C 1
ATOM 2351 O O . GLY B 1 123 ? 14.344 15.117 8.758 1 97.19 123 GLY B O 1
ATOM 2352 N N . LYS B 1 124 ? 15.32 14.688 6.727 1 95.19 124 LYS B N 1
ATOM 2353 C CA . LYS B 1 124 ? 15.633 16.094 6.52 1 95.19 124 LYS B CA 1
ATOM 2354 C C . LYS B 1 124 ? 14.672 16.734 5.516 1 95.19 124 LYS B C 1
ATOM 2356 O O . LYS B 1 124 ? 14.766 17.922 5.223 1 95.19 124 LYS B O 1
ATOM 2361 N N . ALA B 1 125 ? 13.789 15.953 5.055 1 96.62 125 ALA B N 1
ATOM 2362 C CA . ALA B 1 125 ? 12.875 16.438 4.031 1 96.62 125 ALA B CA 1
ATOM 2363 C C . ALA B 1 125 ? 11.625 17.047 4.664 1 96.62 125 ALA B C 1
ATOM 2365 O O . ALA B 1 125 ? 10.961 16.406 5.48 1 96.62 125 ALA B O 1
ATOM 2366 N N . LEU B 1 126 ? 11.367 18.266 4.363 1 96.81 126 LEU B N 1
ATOM 2367 C CA . LEU B 1 126 ? 10.172 18.984 4.781 1 96.81 126 LEU B CA 1
ATOM 2368 C C . LEU B 1 126 ? 9.273 19.281 3.586 1 96.81 126 LEU B C 1
ATOM 2370 O O . LEU B 1 126 ? 9.695 19.953 2.641 1 96.81 126 LEU B O 1
ATOM 2374 N N . ARG B 1 127 ? 8.07 18.75 3.594 1 97.69 127 ARG B N 1
ATOM 2375 C CA . ARG B 1 127 ? 7.156 18.938 2.469 1 97.69 127 ARG B CA 1
ATOM 2376 C C . ARG B 1 127 ? 5.715 19.094 2.951 1 97.69 127 ARG B C 1
ATOM 2378 O O . ARG B 1 127 ? 5.348 18.547 3.996 1 97.69 127 ARG B O 1
ATOM 2385 N N . THR B 1 128 ? 4.973 19.844 2.229 1 97.94 128 THR B N 1
ATOM 2386 C CA . THR B 1 128 ? 3.521 19.828 2.387 1 97.94 128 THR B CA 1
ATOM 2387 C C . THR B 1 128 ? 2.898 18.703 1.561 1 97.94 128 THR B C 1
ATOM 2389 O O . THR B 1 128 ? 3.178 18.578 0.367 1 97.94 128 THR B O 1
ATOM 2392 N N . ILE B 1 129 ? 2.045 17.922 2.211 1 98.25 129 ILE B N 1
ATOM 2393 C CA . ILE B 1 129 ? 1.414 16.812 1.498 1 98.25 129 ILE B CA 1
ATOM 2394 C C . ILE B 1 129 ? -0.09 16.828 1.759 1 98.25 129 ILE B C 1
ATOM 2396 O O . ILE B 1 129 ? -0.562 17.484 2.684 1 98.25 129 ILE B O 1
ATOM 2400 N N . GLU B 1 130 ? -0.822 16.109 0.869 1 98.69 130 GLU B N 1
ATOM 2401 C CA . GLU B 1 130 ? -2.234 15.812 1.094 1 98.69 130 GLU B CA 1
ATOM 2402 C C . GLU B 1 130 ? -2.41 14.531 1.896 1 98.69 130 GLU B C 1
ATOM 2404 O O . GLU B 1 130 ? -1.711 13.539 1.659 1 98.69 130 GLU B O 1
ATOM 2409 N N . VAL B 1 131 ? -3.346 14.617 2.838 1 98.75 131 VAL B N 1
ATOM 2410 C CA . VAL B 1 131 ? -3.65 13.469 3.682 1 98.75 131 VAL B CA 1
ATOM 2411 C C . VAL B 1 131 ? -5.16 13.336 3.857 1 98.75 131 VAL B C 1
ATOM 2413 O O . VAL B 1 131 ? -5.848 14.328 4.121 1 98.75 131 VAL B O 1
ATOM 2416 N N . ASN B 1 132 ? -5.688 12.172 3.574 1 98.75 132 ASN B N 1
ATOM 2417 C CA . ASN B 1 132 ? -7.102 12 3.883 1 98.75 132 ASN B CA 1
ATOM 2418 C C . ASN B 1 132 ? -7.312 11.586 5.336 1 98.75 132 ASN B C 1
ATOM 2420 O O . ASN B 1 132 ? -6.395 11.07 5.977 1 98.75 132 ASN B O 1
ATOM 2424 N N . LEU B 1 133 ? -8.469 11.891 5.848 1 98.5 133 LEU B N 1
ATOM 2425 C CA . LEU B 1 133 ? -8.82 11.602 7.23 1 98.5 133 LEU B CA 1
ATOM 2426 C C . LEU B 1 133 ? -9.734 10.383 7.312 1 98.5 133 LEU B C 1
ATOM 2428 O O . LEU B 1 133 ? -10.766 10.328 6.637 1 98.5 133 LEU B O 1
ATOM 2432 N N . THR B 1 134 ? -9.336 9.422 8.109 1 97.56 134 THR B N 1
ATOM 2433 C CA . THR B 1 134 ? -10.117 8.211 8.32 1 97.56 134 THR B CA 1
ATOM 2434 C C . THR B 1 134 ? -9.711 7.52 9.617 1 97.56 134 THR B C 1
ATOM 2436 O O . THR B 1 134 ? -8.617 7.742 10.125 1 97.56 134 THR B O 1
ATOM 2439 N N . ASP B 1 135 ? -10.648 6.75 10.117 1 95.38 135 ASP B N 1
ATOM 2440 C CA . ASP B 1 135 ? -10.344 5.965 11.312 1 95.38 135 ASP B CA 1
ATOM 2441 C C . ASP B 1 135 ? -9.406 4.805 10.984 1 95.38 135 ASP B C 1
ATOM 2443 O O . ASP B 1 135 ? -9.797 3.867 10.289 1 95.38 135 ASP B O 1
ATOM 2447 N N . ARG B 1 136 ? -8.164 4.887 11.492 1 96 136 ARG B N 1
ATOM 2448 C CA . ARG B 1 136 ? -7.168 3.84 11.266 1 96 136 ARG B CA 1
ATOM 2449 C C . ARG B 1 136 ? -6.906 3.049 12.539 1 96 136 ARG B C 1
ATOM 2451 O O . ARG B 1 136 ? -5.824 2.479 12.711 1 96 136 ARG B O 1
ATOM 2458 N N . SER B 1 137 ? -7.871 2.99 13.422 1 91.25 137 SER B N 1
ATOM 2459 C CA . SER B 1 137 ? -7.68 2.34 14.719 1 91.25 137 SER B CA 1
ATOM 2460 C C . SER B 1 137 ? -7.5 0.834 14.555 1 91.25 137 SER B C 1
ATOM 2462 O O . SER B 1 137 ? -6.984 0.166 15.453 1 91.25 137 SER B O 1
ATOM 2464 N N . ALA B 1 138 ? -7.902 0.276 13.43 1 91.12 138 ALA B N 1
ATOM 2465 C CA . ALA B 1 138 ? -7.762 -1.154 13.172 1 91.12 138 ALA B CA 1
ATOM 2466 C C . ALA B 1 138 ? -6.336 -1.497 12.742 1 91.12 138 ALA B C 1
ATOM 2468 O O . ALA B 1 138 ? -5.973 -2.672 12.672 1 91.12 138 ALA B O 1
ATOM 2469 N N . PHE B 1 139 ? -5.508 -0.485 12.492 1 95.31 139 PHE B N 1
ATOM 2470 C CA . PHE B 1 139 ? -4.16 -0.678 11.969 1 95.31 139 PHE B CA 1
ATOM 2471 C C . PHE B 1 139 ? -3.121 -0.156 12.953 1 95.31 139 PHE B C 1
ATOM 2473 O O . PHE B 1 139 ? -3.449 0.603 13.867 1 95.31 139 PHE B O 1
ATOM 2480 N N . GLN B 1 140 ? -1.966 -0.526 12.766 1 95.25 140 GLN B N 1
ATOM 2481 C CA . GLN B 1 140 ? -0.89 -0.255 13.711 1 95.25 140 GLN B CA 1
ATOM 2482 C C . GLN B 1 140 ? -0.419 1.193 13.609 1 95.25 140 GLN B C 1
ATOM 2484 O O . GLN B 1 140 ? -0.104 1.822 14.617 1 95.25 140 GLN B O 1
ATOM 2489 N N . PHE B 1 141 ? -0.356 1.693 12.469 1 97.19 141 PHE B N 1
ATOM 2490 C CA . PHE B 1 141 ? 0.223 3.014 12.25 1 97.19 141 PHE B CA 1
ATOM 2491 C C . PHE B 1 141 ? -0.869 4.055 12.023 1 97.19 141 PHE B C 1
ATOM 2493 O O . PHE B 1 141 ? -1.707 3.896 11.133 1 97.19 141 PHE B O 1
ATOM 2500 N N . PRO B 1 142 ? -0.841 5.156 12.703 1 96.88 142 PRO B N 1
ATOM 2501 C CA . PRO B 1 142 ? -1.869 6.191 12.57 1 96.88 142 PRO B CA 1
ATOM 2502 C C . PRO B 1 142 ? -1.689 7.039 11.32 1 96.88 142 PRO B C 1
ATOM 2504 O O . PRO B 1 142 ? -2.582 7.812 10.961 1 96.88 142 PRO B O 1
ATOM 2507 N N . LEU B 1 143 ? -0.537 6.891 10.664 1 98.31 143 LEU B N 1
ATOM 2508 C CA . LEU B 1 143 ? -0.225 7.668 9.469 1 98.31 143 LEU B CA 1
ATOM 2509 C C . LEU B 1 143 ? 0.315 6.77 8.359 1 98.31 143 LEU B C 1
ATOM 2511 O O . LEU B 1 143 ? 1.192 5.938 8.602 1 98.31 143 LEU B O 1
ATOM 2515 N N . LEU B 1 144 ? -0.283 6.918 7.195 1 98.88 144 LEU B N 1
ATOM 2516 C CA . LEU B 1 144 ? 0.231 6.316 5.973 1 98.88 144 LEU B CA 1
ATOM 2517 C C . LEU B 1 144 ? 0.787 7.379 5.031 1 98.88 144 LEU B C 1
ATOM 2519 O O . LEU B 1 144 ? 0.165 8.43 4.84 1 98.88 144 LEU B O 1
ATOM 2523 N N . ILE B 1 145 ? 1.956 7.148 4.57 1 98.88 145 ILE B N 1
ATOM 2524 C CA . ILE B 1 145 ? 2.496 8.008 3.523 1 98.88 145 ILE B CA 1
ATOM 2525 C C . ILE B 1 145 ? 2.334 7.332 2.164 1 98.88 145 ILE B C 1
ATOM 2527 O O . ILE B 1 145 ? 2.994 6.332 1.881 1 98.88 145 ILE B O 1
ATOM 2531 N N . GLY B 1 146 ? 1.449 7.875 1.379 1 98.88 146 GLY B N 1
ATOM 2532 C CA . GLY B 1 146 ? 1.136 7.293 0.084 1 98.88 146 GLY B CA 1
ATOM 2533 C C . GLY B 1 146 ? 2.123 7.68 -1.001 1 98.88 146 GLY B C 1
ATOM 2534 O O . GLY B 1 146 ? 3.029 8.484 -0.765 1 98.88 146 GLY B O 1
ATOM 2535 N N . SER B 1 147 ? 1.885 7.156 -2.178 1 98.88 147 SER B N 1
ATOM 2536 C CA . SER B 1 147 ? 2.855 7.27 -3.262 1 98.88 147 SER B CA 1
ATOM 2537 C C . SER B 1 147 ? 3.016 8.719 -3.707 1 98.88 147 SER B C 1
ATOM 2539 O O . SER B 1 147 ? 4.109 9.141 -4.082 1 98.88 147 SER B O 1
ATOM 2541 N N . GLU B 1 148 ? 1.967 9.539 -3.705 1 98.75 148 GLU B N 1
ATOM 2542 C CA . GLU B 1 148 ? 2.096 10.938 -4.102 1 98.75 148 GLU B CA 1
ATOM 2543 C C . GLU B 1 148 ? 2.969 11.719 -3.121 1 98.75 148 GLU B C 1
ATOM 2545 O O . GLU B 1 148 ? 3.799 12.531 -3.527 1 98.75 148 GLU B O 1
ATOM 2550 N N . ALA B 1 149 ? 2.738 11.453 -1.898 1 98.75 149 ALA B N 1
ATOM 2551 C CA . ALA B 1 149 ? 3.584 12.094 -0.894 1 98.75 149 ALA B CA 1
ATOM 2552 C C . ALA B 1 149 ? 5.031 11.633 -1.015 1 98.75 149 ALA B C 1
ATOM 2554 O O . ALA B 1 149 ? 5.961 12.43 -0.883 1 98.75 149 ALA B O 1
ATOM 2555 N N . LEU B 1 150 ? 5.219 10.359 -1.212 1 98.88 150 LEU B N 1
ATOM 2556 C CA . LEU B 1 150 ? 6.562 9.797 -1.357 1 98.88 150 LEU B CA 1
ATOM 2557 C C . LEU B 1 150 ? 7.293 10.445 -2.527 1 98.88 150 LEU B C 1
ATOM 2559 O O . LEU B 1 150 ? 8.492 10.727 -2.439 1 98.88 150 LEU B O 1
ATOM 2563 N N . LYS B 1 151 ? 6.578 10.695 -3.592 1 98.69 151 LYS B N 1
ATOM 2564 C CA . LYS B 1 151 ? 7.164 11.398 -4.73 1 98.69 151 LYS B CA 1
ATOM 2565 C C . LYS B 1 151 ? 7.605 12.805 -4.336 1 98.69 151 LYS B C 1
ATOM 2567 O O . LYS B 1 151 ? 8.711 13.234 -4.676 1 98.69 151 LYS B O 1
ATOM 2572 N N . ARG B 1 152 ? 6.77 13.453 -3.635 1 97.88 152 ARG B N 1
ATOM 2573 C CA . ARG B 1 152 ? 7.078 14.812 -3.209 1 97.88 152 ARG B CA 1
ATOM 2574 C C . ARG B 1 152 ? 8.297 14.836 -2.297 1 97.88 152 ARG B C 1
ATOM 2576 O O . ARG B 1 152 ? 9.055 15.812 -2.291 1 97.88 152 ARG B O 1
ATOM 2583 N N . LEU B 1 153 ? 8.5 13.781 -1.629 1 97.88 153 LEU B N 1
ATOM 2584 C CA . LEU B 1 153 ? 9.602 13.68 -0.679 1 97.88 153 LEU B CA 1
ATOM 2585 C C . LEU B 1 153 ? 10.859 13.164 -1.363 1 97.88 153 LEU B C 1
ATOM 2587 O O . LEU B 1 153 ? 11.875 12.93 -0.707 1 97.88 153 LEU B O 1
ATOM 2591 N N . ASP B 1 154 ? 10.82 12.938 -2.637 1 97.81 154 ASP B N 1
ATOM 2592 C CA . ASP B 1 154 ? 11.922 12.328 -3.385 1 97.81 154 ASP B CA 1
ATOM 2593 C C . ASP B 1 154 ? 12.398 11.047 -2.713 1 97.81 154 ASP B C 1
ATOM 2595 O O . ASP B 1 154 ? 13.594 10.852 -2.498 1 97.81 154 ASP B O 1
ATOM 2599 N N . ALA B 1 155 ? 11.445 10.219 -2.451 1 98.5 155 ALA B N 1
ATOM 2600 C CA . ALA B 1 155 ? 11.695 9.031 -1.645 1 98.5 155 ALA B CA 1
ATOM 2601 C C . ALA B 1 155 ? 11.773 7.781 -2.52 1 98.5 155 ALA B C 1
ATOM 2603 O O . ALA B 1 155 ? 11.055 7.66 -3.512 1 98.5 155 ALA B O 1
ATOM 2604 N N . VAL B 1 156 ? 12.648 6.914 -2.16 1 98.75 156 VAL B N 1
ATOM 2605 C CA . VAL B 1 156 ? 12.625 5.508 -2.547 1 98.75 156 VAL B CA 1
ATOM 2606 C C . VAL B 1 156 ? 12.422 4.633 -1.312 1 98.75 156 VAL B C 1
ATOM 2608 O O . VAL B 1 156 ? 12.945 4.938 -0.236 1 98.75 156 VAL B O 1
ATOM 2611 N N . VAL B 1 157 ? 11.672 3.568 -1.461 1 98.94 157 VAL B N 1
ATOM 2612 C CA . VAL B 1 157 ? 11.359 2.752 -0.292 1 98.94 157 VAL B CA 1
ATOM 2613 C C . VAL B 1 157 ? 12.07 1.403 -0.399 1 98.94 157 VAL B C 1
ATOM 2615 O O . VAL B 1 157 ? 11.922 0.693 -1.396 1 98.94 157 VAL B O 1
ATOM 2618 N N . ASP B 1 158 ? 12.836 1.078 0.569 1 98.88 158 ASP B N 1
ATOM 2619 C CA . ASP B 1 158 ? 13.43 -0.243 0.744 1 98.88 158 ASP B CA 1
ATOM 2620 C C . ASP B 1 158 ? 12.664 -1.059 1.782 1 98.88 158 ASP B C 1
ATOM 2622 O O . ASP B 1 158 ? 12.773 -0.803 2.984 1 98.88 158 ASP B O 1
ATOM 2626 N N . PRO B 1 159 ? 11.953 -2.064 1.312 1 98.81 159 PRO B N 1
ATOM 2627 C CA . PRO B 1 159 ? 11.078 -2.781 2.246 1 98.81 159 PRO B CA 1
ATOM 2628 C C . PRO B 1 159 ? 11.859 -3.588 3.281 1 98.81 159 PRO B C 1
ATOM 2630 O O . PRO B 1 159 ? 11.281 -4.074 4.258 1 98.81 159 PRO B O 1
ATOM 2633 N N . SER B 1 160 ? 13.117 -3.742 3.143 1 98.62 160 SER B N 1
ATOM 2634 C CA . SER B 1 160 ? 13.898 -4.512 4.105 1 98.62 160 SER B CA 1
ATOM 2635 C C . SER B 1 160 ? 14.359 -3.635 5.266 1 98.62 160 SER B C 1
ATOM 2637 O O . SER B 1 160 ? 14.922 -4.133 6.242 1 98.62 160 SER B O 1
ATOM 2639 N N . LEU B 1 161 ? 14.156 -2.379 5.152 1 98.81 161 LEU B N 1
ATOM 2640 C CA . LEU B 1 161 ? 14.602 -1.438 6.176 1 98.81 161 LEU B CA 1
ATOM 2641 C C . LEU B 1 161 ? 13.422 -0.893 6.965 1 98.81 161 LEU B C 1
ATOM 2643 O O . LEU B 1 161 ? 12.281 -0.963 6.504 1 98.81 161 LEU B O 1
ATOM 2647 N N . LYS B 1 162 ? 13.727 -0.406 8.156 1 98.75 162 LYS B N 1
ATOM 2648 C CA . LYS B 1 162 ? 12.836 0.381 9 1 98.75 162 LYS B CA 1
ATOM 2649 C C . LYS B 1 162 ? 13.57 1.561 9.633 1 98.75 162 LYS B C 1
ATOM 2651 O O . LYS B 1 162 ? 14.734 1.439 10.016 1 98.75 162 LYS B O 1
ATOM 2656 N N . TYR B 1 163 ? 12.867 2.691 9.719 1 98.75 163 TYR B N 1
ATOM 2657 C CA . TYR B 1 163 ? 13.359 3.895 10.383 1 98.75 163 TYR B CA 1
ATOM 2658 C C . TYR B 1 163 ? 14.75 4.27 9.867 1 98.75 163 TYR B C 1
ATOM 2660 O O . TYR B 1 163 ? 15.641 4.586 10.656 1 98.75 163 TYR B O 1
ATOM 2668 N N . ALA B 1 164 ? 14.891 4.062 8.547 1 98.62 164 ALA B N 1
ATOM 2669 C CA . ALA B 1 164 ? 16.172 4.289 7.895 1 98.62 164 ALA B CA 1
ATOM 2670 C C . ALA B 1 164 ? 16.562 5.766 7.957 1 98.62 164 ALA B C 1
ATOM 2672 O O . ALA B 1 164 ? 17.75 6.094 7.992 1 98.62 164 ALA B O 1
ATOM 2673 N N . ALA B 1 165 ? 15.594 6.664 8.008 1 97.69 165 ALA B N 1
ATOM 2674 C CA . ALA B 1 165 ? 15.867 8.094 7.973 1 97.69 165 ALA B CA 1
ATOM 2675 C C . ALA B 1 165 ? 16.156 8.633 9.375 1 97.69 165 ALA B C 1
ATOM 2677 O O . ALA B 1 165 ? 16.562 9.789 9.531 1 97.69 165 ALA B O 1
ATOM 2678 N N . GLY B 1 166 ? 15.867 7.824 10.414 1 97.5 166 GLY B N 1
ATOM 2679 C CA . GLY B 1 166 ? 16.031 8.297 11.781 1 97.5 166 GLY B CA 1
ATOM 2680 C C . GLY B 1 166 ? 14.961 9.266 12.219 1 97.5 166 GLY B C 1
ATOM 2681 O O . GLY B 1 166 ? 13.875 9.297 11.633 1 97.5 166 GLY B O 1
ATOM 2682 N N . LYS B 1 167 ? 15.266 9.984 13.266 1 97.12 167 LYS B N 1
ATOM 2683 C CA . LYS B 1 167 ? 14.32 10.961 13.797 1 97.12 167 LYS B CA 1
ATOM 2684 C C . LYS B 1 167 ? 14.188 12.164 12.867 1 97.12 167 LYS B C 1
ATOM 2686 O O . LYS B 1 167 ? 15.164 12.586 12.242 1 97.12 167 LYS B O 1
ATOM 2691 N N . PRO B 1 168 ? 12.992 12.68 12.805 1 97.5 168 PRO B N 1
ATOM 2692 C CA . PRO B 1 168 ? 12.828 13.891 11.984 1 97.5 168 PRO B CA 1
ATOM 2693 C C . PRO B 1 168 ? 13.75 15.023 12.43 1 97.5 168 PRO B C 1
ATOM 2695 O O . PRO B 1 168 ? 13.859 15.305 13.625 1 97.5 168 PRO B O 1
ATOM 2698 N N . GLY B 1 169 ? 14.438 15.57 11.508 1 95.12 169 GLY B N 1
ATOM 2699 C CA . GLY B 1 169 ? 15.414 16.609 11.82 1 95.12 169 GLY B CA 1
ATOM 2700 C C . GLY B 1 169 ? 15.312 17.812 10.914 1 95.12 169 GLY B C 1
ATOM 2701 O O . GLY B 1 169 ? 16.328 18.406 10.555 1 95.12 169 GLY B O 1
ATOM 2702 N N . CYS B 1 170 ? 14.109 18.094 10.516 1 93.44 170 CYS B N 1
ATOM 2703 C CA . CYS B 1 170 ? 13.922 19.234 9.625 1 93.44 170 CYS B CA 1
ATOM 2704 C C . CYS B 1 170 ? 14.219 20.531 10.344 1 93.44 170 CYS B C 1
ATOM 2706 O O . CYS B 1 170 ? 13.992 20.656 11.555 1 93.44 170 CYS B O 1
ATOM 2708 N N . THR B 1 171 ? 14.992 21.438 9.711 1 81.19 171 THR B N 1
ATOM 2709 C CA . THR B 1 171 ? 15.219 22.781 10.25 1 81.19 171 THR B CA 1
ATOM 2710 C C . THR B 1 171 ? 14.047 23.703 9.914 1 81.19 171 THR B C 1
ATOM 2712 O O . THR B 1 171 ? 13.531 23.672 8.797 1 81.19 171 THR B O 1
ATOM 2715 N N . PRO B 1 172 ? 13.438 24.172 10.914 1 61.84 172 PRO B N 1
ATOM 2716 C CA . PRO B 1 172 ? 12.336 25.094 10.609 1 61.84 172 PRO B CA 1
ATOM 2717 C C . PRO B 1 172 ? 12.734 26.172 9.602 1 61.84 172 PRO B C 1
ATOM 2719 O O . PRO B 1 172 ? 13.906 26.562 9.531 1 61.84 172 PRO B O 1
ATOM 2722 N N . ASP B 1 173 ? 11.953 26.219 8.438 1 53.56 173 ASP B N 1
ATOM 2723 C CA . ASP B 1 173 ? 12.195 27.344 7.547 1 53.56 173 ASP B CA 1
ATOM 2724 C C . ASP B 1 173 ? 12.445 28.625 8.336 1 53.56 173 ASP B C 1
ATOM 2726 O O . ASP B 1 173 ? 11.633 29.016 9.172 1 53.56 173 ASP B O 1
ATOM 2730 N N . ALA B 1 174 ? 13.656 29.031 8.586 1 49.22 174 ALA B N 1
ATOM 2731 C CA . ALA B 1 174 ? 13.969 30.297 9.242 1 49.22 174 ALA B CA 1
ATOM 2732 C C . ALA B 1 174 ? 13.039 31.422 8.773 1 49.22 174 ALA B C 1
ATOM 2734 O O . ALA B 1 174 ? 12.805 32.375 9.5 1 49.22 174 ALA B O 1
ATOM 2735 N N . ASN B 1 175 ? 12.719 31.5 7.48 1 44.12 175 ASN B N 1
ATOM 2736 C CA . ASN B 1 175 ? 12.086 32.719 6.957 1 44.12 175 ASN B CA 1
ATOM 2737 C C . ASN B 1 175 ? 10.609 32.781 7.332 1 44.12 175 ASN B C 1
ATOM 2739 O O . ASN B 1 175 ? 9.883 33.625 6.848 1 44.12 175 ASN B O 1
ATOM 2743 N N . SER B 1 176 ? 10 31.781 7.867 1 41 176 SER B N 1
ATOM 2744 C CA . SER B 1 176 ? 8.57 32 8.039 1 41 176 SER B CA 1
ATOM 2745 C C . SER B 1 176 ? 8.297 32.906 9.227 1 41 176 SER B C 1
ATOM 2747 O O . SER B 1 176 ? 7.137 33.156 9.578 1 41 176 SER B O 1
ATOM 2749 N N . ALA B 1 177 ? 9.188 33.094 10.141 1 38.22 177 ALA B N 1
ATOM 2750 C CA . ALA B 1 177 ? 8.93 34.031 11.234 1 38.22 177 ALA B CA 1
ATOM 2751 C C . ALA B 1 177 ? 8.828 35.469 10.727 1 38.22 177 ALA B C 1
ATOM 2753 O O . ALA B 1 177 ? 8.555 36.406 11.5 1 38.22 177 ALA B O 1
ATOM 2754 N N . GLU B 1 178 ? 9.172 35.875 9.43 1 32.19 178 GLU B N 1
ATOM 2755 C CA . GLU B 1 178 ? 8.93 37.281 9.188 1 32.19 178 GLU B CA 1
ATOM 2756 C C . GLU B 1 178 ? 7.453 37.531 8.883 1 32.19 178 GLU B C 1
ATOM 2758 O O . GLU B 1 178 ? 6.812 36.75 8.18 1 32.19 178 GLU B O 1
#

pLDDT: mean 87.57, std 17.57, range [31.86, 98.94]

InterPro domains:
  IPR008503 Retropepsin-like aspartic endopeptidase RimB [PF05618] (26-167)
  IPR021109 Aspartic peptidase domain superfamily [G3DSA:2.40.70.10] (23-158)
  IPR021109 Aspartic peptidase domain superfamily [SSF50630] (26-164)

Secondary structure (DSSP, 8-state):
----------------------PPEEE-SEEEEEEGGGTEEEEEEEETT-SSEEEEEEEEEEEEETTEEEEEEEE-SSS---S-EEEE--EEEEEEPPGGG--TTTT-SEEEEEEEEEEEEETTEEEEEEEEEE--TTSS-SEEEEHHHHHHTTEEE-TT-SSTT-S--PPP-GGGG-/----------------------PPEEE-SEEEEEEGGGTEEEEEEEETT-SSEEEEEEEEEEEEETTEEEEEEEE-SSS---S-EEEE--EEEEEEPPGGG--TTTT-SEEEEEEEEEEEEETTEEEEEEEEEE--TTSS-SEEEEHHHHHHTTEEE-TT-SSTT-S--PPP-GGGG-

Organism: Aquipseudomonas alcaligenes (strain ATCC 14909 / DSM 50342 / CCUG 1425 / JCM 20561 / NBRC 14159 / NCIMB 9945 / NCTC 10367 / 1577) (NCBI:txid1215092)

Sequence (356 aa):
MRLKPFALLFSFSLLPGLSLAAEKTVYGLNEYVSLSDLDLEVAAKLDTGAKTASLSARDIERFKRDGETWVRFYLAIDDAHAHPIERPLARISKIKRRAGDFDPEEGKTYTARPVIELQVCMGKALRTIEVNLTDRSAFQFPLLIGSEALKRLDAVVDPSLKYAAGKPGCTPDANSAEMRLKPFALLFSFSLLPGLSLAAEKTVYGLNEYVSLSDLDLEVAAKLDTGAKTASLSARDIERFKRDGETWVRFYLAIDDAHAHPIERPLARISKIKRRAGDFDPEEGKTYTARPVIELQVCMGKALRTIEVNLTDRSAFQFPLLIGSEALKRLDAVVDPSLKYAAGKPGCTPDANSAE

Radius of gyration: 27.58 Å; Cα contacts (8 Å, |Δi|>4): 797; chains: 2; bounding box: 108×85×62 Å

Foldseek 3Di:
DPPDDDPPPPPPPPPPPPPVPPAFAEAEQKAWKAFPVVRDIFIEGEAQPFAAKAAAWPPWDWDDDPRFIKIKTFHPPPPPPPDIDMFGFPDKDWAADDPVPDDVVVVDRTDIWTKGWTWMFTQAFTDIGIYTYDHPVVDDTRMYDYNNNCVVRSYDYDHVDHNVSPHGDYDPPPPVVD/DDPDDDPPPPPPPPPPPPPVPPAFAEAEQKAWKAFPVVRDIFIEGEAQPFAAKAAAWPPWDWDDDPRFIKIKTAHPDPDPPVDIDMFGFPDKDWAADDPVPDDVVVVDRTDIWTKGWTWMFTQAFTDIGIYTYDHPVVDDTRMYDYNNNCVVRSYDYDHVDHNPSPHGDYDPPPPVVD

Nearest PDB structures (foldseek):
  2pma-assembly1_A  TM=8.869E-01  e=6.131E-13  Legionella pneumophila subsp. pneumophila str. Philadelphia 1
  2pma-assembly2_B  TM=8.764E-01  e=3.194E-12  Legionella pneumophila subsp. pneumophila str. Philadelphia 1
  7k7h-assembly1_B  TM=2.808E-01  e=1.169E+00  Salmonella enterica subsp. enterica serovar Typhi str. CT18
  8e28-assembly1_A  TM=3.055E-01  e=1.719E+00  Homo sapiens
  2pma-assembly1_A  TM=8.754E-01  e=3.596E-13  Legionella pneumophila subsp. pneumophila str. Philadelphia 1